Protein AF-A0A970Y7D8-F1 (afdb_monomer_lite)

Secondary structure (DSSP, 8-state):
---PPPS-----S---TT------------SS-----S-SSTT----------------S---EEEEEEETTEEEEEEHHHHHHT--EEEEEEEEETTEEEEEEEEEEEHHHHHHHTT----TTEEEEEEEE-SSSEEEEEEEEPHHHHTT-EEEEEEEETTEEP---SSSEEEE---SSSTTTEEEEEEEEEEEEPP-BTTB-TTTTGGGT--HHHHHTT----TTS---TTS----

Foldseek 3Di:
DWDADDDDDPDDPDDDPPDDDDPDPDDDPDPDDDDDPDDPDPPDDPPPPDDDPPRDTDDDDFPFQEWEDEPPDIDTDGPRRQCVLDWDWDKAWADDVPDIWIKIFTGAQLQSVCVVVVHHQDQQKKKFFWAQPVVGIDTQPDIHHSVWSRVKGWGQWIDTPNHTDDDAPRRTKMATHDHDPSNGIDGRTHYMYIGGHQAAPAADQCNCVVVVDGSNNVCVVPSADPVRHNCPPDDDDD

Structure (mmCIF, N/CA/C/O backbone):
data_AF-A0A970Y7D8-F1
#
_entry.id   AF-A0A970Y7D8-F1
#
loop_
_atom_site.group_PDB
_atom_site.id
_atom_site.type_symbol
_atom_site.label_atom_id
_atom_site.label_alt_id
_atom_site.label_comp_id
_atom_site.label_asym_id
_atom_site.label_entity_id
_atom_site.label_seq_id
_atom_site.pdbx_PDB_ins_code
_atom_site.Cartn_x
_atom_site.Cartn_y
_atom_site.Cartn_z
_atom_site.occupancy
_atom_site.B_iso_or_equiv
_atom_site.auth_seq_id
_atom_site.auth_comp_id
_atom_site.auth_asym_id
_atom_site.auth_atom_id
_atom_site.pdbx_PDB_model_num
ATOM 1 N N . MET A 1 1 ? 25.440 -10.382 8.947 1.00 27.56 1 MET A N 1
ATOM 2 C CA . MET A 1 1 ? 25.253 -11.763 9.441 1.00 27.56 1 MET A CA 1
ATOM 3 C C . MET A 1 1 ? 24.404 -12.499 8.419 1.00 27.56 1 MET A C 1
ATOM 5 O O . MET A 1 1 ? 23.349 -11.984 8.080 1.00 27.56 1 MET A O 1
ATOM 9 N N . LEU A 1 2 ? 24.892 -13.609 7.864 1.00 27.88 2 LEU A N 1
ATOM 10 C CA . LEU A 1 2 ? 24.190 -14.390 6.840 1.00 27.88 2 LEU A CA 1
ATOM 11 C C . LEU A 1 2 ? 23.395 -15.500 7.548 1.00 27.88 2 LEU A C 1
ATOM 13 O O . LEU A 1 2 ? 23.980 -16.231 8.344 1.00 27.88 2 LEU A O 1
ATOM 17 N N . VAL A 1 3 ? 22.087 -15.605 7.309 1.00 28.39 3 VAL A N 1
ATOM 18 C CA . VAL A 1 3 ? 21.228 -16.635 7.923 1.00 28.39 3 VAL A CA 1
ATOM 19 C C . VAL A 1 3 ? 20.433 -17.324 6.819 1.00 28.39 3 VAL A C 1
ATOM 21 O O . VAL A 1 3 ? 19.685 -16.666 6.098 1.00 28.39 3 VAL A O 1
ATOM 24 N N . PHE A 1 4 ? 20.602 -18.640 6.683 1.00 30.30 4 PHE A N 1
ATOM 25 C CA . PHE A 1 4 ? 19.814 -19.479 5.778 1.00 30.30 4 PHE A CA 1
ATOM 26 C C . PHE A 1 4 ? 18.676 -20.138 6.565 1.00 30.30 4 PHE A C 1
ATOM 28 O O . PHE A 1 4 ? 18.924 -20.768 7.592 1.00 30.30 4 PHE A O 1
ATOM 35 N N . TYR A 1 5 ? 17.437 -20.007 6.086 1.00 30.95 5 TYR A N 1
ATOM 36 C CA . TYR A 1 5 ? 16.275 -20.691 6.658 1.00 30.95 5 TYR A CA 1
ATOM 37 C C . TYR A 1 5 ? 15.979 -21.957 5.852 1.00 30.95 5 TYR A C 1
ATOM 39 O O . TYR A 1 5 ? 15.838 -21.902 4.632 1.00 30.95 5 TYR A O 1
ATOM 47 N N . GLY A 1 6 ? 15.908 -23.099 6.535 1.00 31.50 6 GLY A N 1
ATOM 48 C CA . GLY A 1 6 ? 15.584 -24.383 5.926 1.00 31.50 6 GLY A CA 1
ATOM 49 C C . GLY A 1 6 ? 14.083 -24.660 5.918 1.00 31.50 6 GLY A C 1
ATOM 50 O O . GLY A 1 6 ? 13.414 -24.498 6.935 1.00 31.50 6 GLY A O 1
ATOM 51 N N . ALA A 1 7 ? 13.590 -25.166 4.793 1.00 32.78 7 ALA A N 1
ATOM 52 C CA . ALA A 1 7 ? 12.552 -26.186 4.784 1.00 32.78 7 ALA A CA 1
ATOM 53 C C . ALA A 1 7 ? 12.860 -27.143 3.620 1.00 32.78 7 ALA A C 1
ATOM 55 O O . ALA A 1 7 ? 12.870 -26.736 2.464 1.00 32.78 7 ALA A O 1
ATOM 56 N N . ASP A 1 8 ? 13.187 -28.383 3.990 1.00 31.41 8 ASP A N 1
ATOM 57 C CA . ASP A 1 8 ? 13.464 -29.568 3.171 1.00 31.41 8 ASP A CA 1
ATOM 58 C C . ASP A 1 8 ? 14.667 -29.561 2.214 1.00 31.41 8 ASP A C 1
ATOM 60 O O . ASP A 1 8 ? 14.577 -29.365 1.006 1.00 31.41 8 ASP A O 1
ATOM 64 N N . VAL A 1 9 ? 15.810 -29.979 2.765 1.00 34.25 9 VAL A N 1
ATOM 65 C CA . VAL A 1 9 ? 16.858 -30.661 2.001 1.00 34.25 9 VAL A CA 1
ATOM 66 C C . VAL A 1 9 ? 16.591 -32.162 2.099 1.00 34.25 9 VAL A C 1
ATOM 68 O O . VAL A 1 9 ? 16.879 -32.782 3.120 1.00 34.25 9 VAL A O 1
ATOM 71 N N . ARG A 1 10 ? 16.079 -32.781 1.032 1.00 30.70 10 ARG A N 1
ATOM 72 C CA . ARG A 1 10 ? 16.294 -34.220 0.835 1.00 30.70 10 ARG A CA 1
ATOM 73 C C . ARG A 1 10 ? 17.647 -34.395 0.161 1.00 30.70 10 ARG A C 1
ATOM 75 O O . ARG A 1 10 ? 17.742 -34.395 -1.062 1.00 30.70 10 ARG A O 1
ATOM 82 N N . THR A 1 11 ? 18.707 -34.514 0.953 1.00 38.59 11 THR A N 1
ATOM 83 C CA . THR A 1 11 ? 19.954 -35.098 0.455 1.00 38.59 11 THR A CA 1
ATOM 84 C C . THR A 1 11 ? 19.674 -36.563 0.141 1.00 38.59 11 THR A C 1
ATOM 86 O O . THR A 1 11 ? 19.073 -37.279 0.945 1.00 38.59 11 THR A O 1
ATOM 89 N N . SER A 1 12 ? 20.076 -37.027 -1.044 1.00 41.94 12 SER A N 1
ATOM 90 C CA . SER A 1 12 ? 20.193 -38.465 -1.290 1.00 41.94 12 SER A CA 1
ATOM 91 C C . SER A 1 12 ? 21.015 -39.083 -0.158 1.00 41.94 12 SER A C 1
ATOM 93 O O . SER A 1 12 ? 21.978 -38.465 0.294 1.00 41.94 12 SER A O 1
ATOM 95 N N . LEU A 1 13 ? 20.640 -40.283 0.292 1.00 36.53 13 LEU A N 1
ATOM 96 C CA . LEU A 1 13 ? 21.118 -40.919 1.530 1.00 36.53 13 LEU A CA 1
ATOM 97 C C . LEU A 1 13 ? 22.649 -41.063 1.692 1.00 36.53 13 LEU A C 1
ATOM 99 O O . LEU A 1 13 ? 23.083 -41.513 2.749 1.00 36.53 13 LEU A O 1
ATOM 103 N N . HIS A 1 14 ? 23.468 -40.692 0.706 1.00 44.97 14 HIS A N 1
ATOM 104 C CA . HIS A 1 14 ? 24.930 -40.690 0.766 1.00 44.97 14 HIS A CA 1
ATOM 105 C C . HIS A 1 14 ? 25.497 -39.350 0.255 1.00 44.97 14 HIS A C 1
ATOM 107 O O . HIS A 1 14 ? 25.724 -39.217 -0.948 1.00 44.97 14 HIS A O 1
ATOM 113 N N . PRO A 1 15 ? 25.713 -38.335 1.115 1.00 44.44 15 PRO A N 1
ATOM 114 C CA . PRO A 1 15 ? 26.557 -37.202 0.749 1.00 44.44 15 PRO A CA 1
ATOM 115 C C . PRO A 1 15 ? 28.006 -37.684 0.574 1.00 44.44 15 PRO A C 1
ATOM 117 O O . PRO A 1 15 ? 28.530 -38.417 1.412 1.00 44.44 15 PRO A O 1
ATOM 120 N N . ASP A 1 16 ? 28.625 -37.300 -0.541 1.00 45.91 16 ASP A N 1
ATOM 121 C CA . ASP A 1 16 ? 30.016 -37.608 -0.877 1.00 45.91 16 ASP A CA 1
ATOM 122 C C . ASP A 1 16 ? 30.968 -37.118 0.245 1.00 45.91 16 ASP A C 1
ATOM 124 O O . ASP A 1 16 ? 30.798 -35.995 0.733 1.00 45.91 16 ASP A O 1
ATOM 128 N N . PRO A 1 17 ? 31.966 -37.919 0.676 1.00 45.59 17 PRO A N 1
ATOM 129 C CA . PRO A 1 17 ? 32.935 -37.536 1.711 1.00 45.59 17 PRO A CA 1
ATOM 130 C C . PRO A 1 17 ? 33.779 -36.288 1.383 1.00 45.59 17 PRO A C 1
ATOM 132 O O . PRO A 1 17 ? 34.474 -35.780 2.262 1.00 45.59 17 PRO A O 1
ATOM 135 N N . SER A 1 18 ? 33.723 -35.773 0.152 1.00 39.78 18 SER A N 1
ATOM 136 C CA . SER A 1 18 ? 34.363 -34.520 -0.271 1.00 39.78 18 SER A CA 1
ATOM 137 C C . SER A 1 18 ? 33.526 -33.254 -0.028 1.00 39.78 18 SER A C 1
ATOM 139 O O . SER A 1 18 ? 34.020 -32.144 -0.241 1.00 39.78 18 SER A O 1
ATOM 141 N N . VAL A 1 19 ? 32.281 -33.376 0.450 1.00 40.81 19 VAL A N 1
ATOM 142 C CA . VAL A 1 19 ? 31.427 -32.217 0.750 1.00 40.81 19 VAL A CA 1
ATOM 143 C C . VAL A 1 19 ? 31.892 -31.539 2.040 1.00 40.81 19 VAL A C 1
ATOM 145 O O . VAL A 1 19 ? 31.516 -31.918 3.149 1.00 40.81 19 VAL A O 1
ATOM 148 N N . VAL A 1 20 ? 32.696 -30.486 1.897 1.00 45.00 20 VAL A N 1
ATOM 149 C CA . VAL A 1 20 ? 33.056 -29.594 3.004 1.00 45.00 20 VAL A CA 1
ATOM 150 C C . VAL A 1 20 ? 31.932 -28.578 3.202 1.00 45.00 20 VAL A C 1
ATOM 152 O O . VAL A 1 20 ? 31.783 -27.637 2.424 1.00 45.00 20 VAL A O 1
ATOM 155 N N . LEU A 1 21 ? 31.131 -28.757 4.254 1.00 41.66 21 LEU A N 1
ATOM 156 C CA . LEU A 1 21 ? 30.201 -27.728 4.722 1.00 41.66 21 LEU A CA 1
ATOM 157 C C . LEU A 1 21 ? 30.990 -26.675 5.518 1.00 41.66 21 LEU A C 1
ATOM 159 O O . LEU A 1 21 ? 31.643 -27.038 6.500 1.00 41.66 21 LEU A O 1
ATOM 163 N N . PRO A 1 22 ? 30.945 -25.383 5.148 1.00 39.59 22 PRO A N 1
ATOM 164 C CA . PRO A 1 22 ? 31.569 -24.334 5.943 1.00 39.59 22 PRO A CA 1
ATOM 165 C C . PRO A 1 22 ? 30.914 -24.272 7.330 1.00 39.59 22 PRO A C 1
ATOM 167 O O . PRO A 1 22 ? 29.722 -23.999 7.448 1.00 39.59 22 PRO A O 1
ATOM 170 N N . THR A 1 23 ? 31.685 -24.535 8.385 1.00 41.06 23 THR A N 1
ATOM 171 C CA . THR A 1 23 ? 31.219 -24.492 9.784 1.00 41.06 23 THR A CA 1
ATOM 172 C C . THR A 1 23 ? 31.543 -23.170 10.482 1.00 41.06 23 THR A C 1
ATOM 174 O O . THR A 1 23 ? 31.120 -22.946 11.615 1.00 41.06 23 THR A O 1
ATOM 177 N N . THR A 1 24 ? 32.276 -22.271 9.821 1.00 38.84 24 THR A N 1
ATOM 178 C CA . THR A 1 24 ? 32.691 -20.981 10.374 1.00 38.84 24 THR A CA 1
ATOM 179 C C . THR A 1 24 ? 31.782 -19.848 9.902 1.00 38.84 24 THR A C 1
ATOM 181 O O . THR A 1 24 ? 31.724 -19.499 8.726 1.00 38.84 24 THR A O 1
ATOM 184 N N . ILE A 1 25 ? 31.086 -19.232 10.859 1.00 40.12 25 ILE A N 1
ATOM 185 C CA . ILE A 1 25 ? 30.267 -18.032 10.659 1.00 40.12 25 ILE A CA 1
ATOM 186 C C . ILE A 1 25 ? 31.174 -16.806 10.824 1.00 40.12 25 ILE A C 1
ATOM 188 O O . ILE A 1 25 ? 31.092 -16.082 11.813 1.00 40.12 25 ILE A O 1
ATOM 192 N N . SER A 1 26 ? 32.083 -16.582 9.879 1.00 40.56 26 SER A N 1
ATOM 193 C CA . SER A 1 26 ? 32.823 -15.318 9.818 1.00 40.56 26 SER A CA 1
ATOM 194 C C . SER A 1 26 ? 32.091 -14.369 8.875 1.00 40.56 26 SER A C 1
ATOM 196 O O . SER A 1 26 ? 31.714 -14.748 7.767 1.00 40.56 26 SER A O 1
ATOM 198 N N . ALA A 1 27 ? 31.843 -13.137 9.319 1.00 41.19 27 ALA A N 1
ATOM 199 C CA . ALA A 1 27 ? 31.243 -12.115 8.471 1.00 41.19 27 ALA A CA 1
ATOM 200 C C . ALA A 1 27 ? 32.147 -11.854 7.254 1.00 41.19 27 ALA A C 1
ATOM 202 O O . ALA A 1 27 ? 33.320 -11.526 7.414 1.00 41.19 27 ALA A O 1
ATOM 203 N N . VAL A 1 28 ? 31.602 -11.995 6.044 1.00 47.25 28 VAL A N 1
ATOM 204 C CA . VAL A 1 28 ? 32.291 -11.601 4.810 1.00 47.25 28 VAL A CA 1
ATOM 205 C C . VAL A 1 28 ? 32.315 -10.072 4.774 1.00 47.25 28 VAL A C 1
ATOM 207 O O . VAL A 1 28 ? 31.269 -9.442 4.641 1.00 47.25 28 VAL A O 1
ATOM 210 N N . ALA A 1 29 ? 33.496 -9.483 4.964 1.00 43.59 29 ALA A N 1
ATOM 211 C CA . ALA A 1 29 ? 33.719 -8.033 4.979 1.00 43.59 29 ALA A CA 1
ATOM 212 C C . ALA A 1 29 ? 34.202 -7.491 3.618 1.00 43.59 29 ALA A C 1
ATOM 214 O O . ALA A 1 29 ? 34.753 -6.395 3.539 1.00 43.59 29 ALA A O 1
ATOM 215 N N . GLU A 1 30 ? 34.039 -8.268 2.547 1.00 44.88 30 GLU A N 1
ATOM 216 C CA . GLU A 1 30 ? 34.430 -7.855 1.202 1.00 44.88 30 GLU A CA 1
ATOM 217 C C . GLU A 1 30 ? 33.434 -6.845 0.630 1.00 44.88 30 GLU A C 1
ATOM 219 O O . GLU A 1 30 ? 32.221 -7.015 0.732 1.00 44.88 30 GLU A O 1
ATOM 224 N N . GLN A 1 31 ? 33.962 -5.796 -0.004 1.00 35.50 31 GLN A N 1
ATOM 225 C CA . GLN A 1 31 ? 33.170 -4.715 -0.599 1.00 35.50 31 GLN A CA 1
ATOM 226 C C . GLN A 1 31 ? 32.302 -5.198 -1.777 1.00 35.50 31 GLN A C 1
ATOM 228 O O . GLN A 1 31 ? 31.292 -4.572 -2.074 1.00 35.50 31 GLN A O 1
ATOM 233 N N . ASN A 1 32 ? 32.680 -6.319 -2.408 1.00 38.47 32 ASN A N 1
ATOM 234 C CA . ASN A 1 32 ? 31.965 -6.996 -3.492 1.00 38.47 32 ASN A CA 1
ATOM 235 C C . ASN A 1 32 ? 32.124 -8.521 -3.336 1.00 38.47 32 ASN A C 1
ATOM 237 O O . ASN A 1 32 ? 33.005 -9.100 -3.974 1.00 38.47 32 ASN A O 1
ATOM 241 N N . PRO A 1 33 ? 31.333 -9.189 -2.481 1.00 45.38 33 PRO A N 1
ATOM 242 C CA . PRO A 1 33 ? 31.462 -10.629 -2.298 1.00 45.38 33 PRO A CA 1
ATOM 243 C C . PRO A 1 33 ? 31.113 -11.360 -3.601 1.00 45.38 33 PRO A C 1
ATOM 245 O O . PRO A 1 33 ? 30.020 -11.199 -4.150 1.00 45.38 33 PRO A O 1
ATOM 248 N N . LEU A 1 34 ? 32.046 -12.170 -4.103 1.00 38.31 34 LEU A N 1
ATOM 249 C CA . LEU A 1 34 ? 31.836 -12.976 -5.302 1.00 38.31 34 LEU A CA 1
ATOM 250 C C . LEU A 1 34 ? 30.976 -14.202 -4.963 1.00 38.31 34 LEU A C 1
ATOM 252 O O . LEU A 1 34 ? 31.422 -15.130 -4.289 1.00 38.31 34 LEU A O 1
ATOM 256 N N . PHE A 1 35 ? 29.747 -14.228 -5.474 1.00 44.62 35 PHE A N 1
ATOM 257 C CA . PHE A 1 35 ? 28.886 -15.407 -5.416 1.00 44.62 35 PHE A CA 1
ATOM 258 C C . PHE A 1 35 ? 29.169 -16.315 -6.613 1.00 44.62 35 PHE A C 1
ATOM 260 O O . PHE A 1 35 ? 28.645 -16.098 -7.704 1.00 44.62 35 PHE A O 1
ATOM 267 N N . VAL A 1 36 ? 29.985 -17.350 -6.410 1.00 43.88 36 VAL A N 1
ATOM 268 C CA . VAL A 1 36 ? 30.144 -18.432 -7.391 1.00 43.88 36 VAL A CA 1
ATOM 269 C C . VAL A 1 36 ? 29.239 -19.583 -6.980 1.00 43.88 36 VAL A C 1
ATOM 271 O O . VAL A 1 36 ? 29.424 -20.179 -5.920 1.00 43.88 36 VAL A O 1
ATOM 274 N N . TYR A 1 37 ? 28.254 -19.906 -7.814 1.00 46.62 37 TYR A N 1
ATOM 275 C CA . TYR A 1 37 ? 27.472 -21.126 -7.665 1.00 46.62 37 TYR A CA 1
ATOM 276 C C . TYR A 1 37 ? 27.629 -21.981 -8.921 1.00 46.62 37 TYR A C 1
ATOM 278 O O . TYR A 1 37 ? 27.311 -21.534 -10.020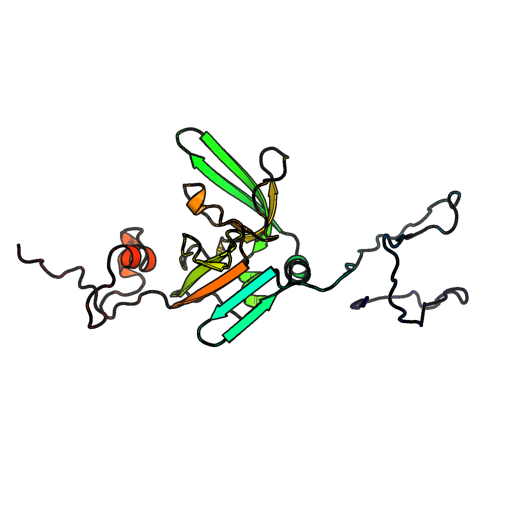 1.00 46.62 37 TYR A O 1
ATOM 286 N N . GLY A 1 38 ? 28.086 -23.221 -8.743 1.00 53.31 38 GLY A N 1
ATOM 287 C CA . GLY A 1 38 ? 27.905 -24.274 -9.740 1.00 53.31 38 GLY A CA 1
ATOM 288 C C . GLY A 1 38 ? 29.058 -24.599 -10.687 1.00 53.31 38 GLY A C 1
ATOM 289 O O . GLY A 1 38 ? 28.811 -25.419 -11.556 1.00 53.31 38 GLY A O 1
ATOM 290 N N . GLN A 1 39 ? 30.271 -24.058 -10.530 1.00 48.25 39 GLN A N 1
ATOM 291 C CA . GLN A 1 39 ? 31.489 -24.587 -11.173 1.00 48.25 39 GLN A CA 1
ATOM 292 C C . GLN A 1 39 ? 32.726 -24.219 -10.353 1.00 48.25 39 GLN A C 1
ATOM 294 O O . GLN A 1 39 ? 32.816 -23.101 -9.843 1.00 48.25 39 GLN A O 1
ATOM 299 N N . THR A 1 40 ? 33.695 -25.129 -10.254 1.00 46.59 40 THR A N 1
ATOM 300 C CA . THR A 1 40 ? 35.032 -24.794 -9.715 1.00 46.59 40 THR A CA 1
ATOM 301 C C . THR A 1 40 ? 36.027 -24.425 -10.815 1.00 46.59 40 THR A C 1
ATOM 303 O O . THR A 1 40 ? 37.005 -23.730 -10.544 1.00 46.59 40 THR A O 1
ATOM 306 N N . GLN A 1 41 ? 35.772 -24.836 -12.064 1.00 46.03 41 GLN A N 1
ATOM 307 C CA . GLN A 1 41 ? 36.598 -24.513 -13.230 1.00 46.03 41 GLN A CA 1
ATOM 308 C C . GLN A 1 41 ? 35.731 -24.158 -14.443 1.00 46.03 41 GLN A C 1
ATOM 310 O O . GLN A 1 41 ? 34.704 -24.780 -14.691 1.00 46.03 41 GLN A O 1
ATOM 315 N N . ALA A 1 42 ? 36.187 -23.195 -15.250 1.00 47.06 42 ALA A N 1
ATOM 316 C CA . ALA A 1 42 ? 35.452 -22.685 -16.415 1.00 47.06 42 ALA A CA 1
ATOM 317 C C . ALA A 1 42 ? 35.199 -23.728 -17.527 1.00 47.06 42 ALA A C 1
ATOM 319 O O . ALA A 1 42 ? 34.401 -23.487 -18.428 1.00 47.06 42 ALA A O 1
ATOM 320 N N . THR A 1 43 ? 35.891 -24.870 -17.493 1.00 52.19 43 THR A N 1
ATOM 321 C CA . THR A 1 43 ? 35.786 -25.945 -18.494 1.00 52.19 43 THR A CA 1
ATOM 322 C C . THR A 1 43 ? 34.865 -27.087 -18.069 1.00 52.19 43 THR A C 1
ATOM 324 O O . THR A 1 43 ? 34.774 -28.091 -18.772 1.00 52.19 43 THR A O 1
ATOM 327 N N . GLU A 1 44 ? 34.215 -26.979 -16.911 1.00 53.91 44 GLU A N 1
ATOM 328 C CA . GLU A 1 44 ? 33.339 -28.024 -16.391 1.00 53.91 44 GLU A CA 1
ATOM 329 C C . GLU A 1 44 ? 32.077 -28.136 -17.269 1.00 53.91 44 GLU A C 1
ATOM 331 O O . GLU A 1 44 ? 31.324 -27.178 -17.448 1.00 53.91 44 GLU A O 1
ATOM 336 N N . ALA A 1 45 ? 31.856 -29.298 -17.892 1.00 51.88 45 ALA A N 1
ATOM 337 C CA . ALA A 1 45 ? 30.666 -29.527 -18.706 1.00 51.88 45 ALA A CA 1
ATOM 338 C C . ALA A 1 45 ? 29.454 -29.674 -17.776 1.00 51.88 45 ALA A C 1
ATOM 340 O O . ALA A 1 45 ? 29.299 -30.694 -17.106 1.00 51.88 45 ALA A O 1
ATOM 341 N N . ASN A 1 46 ? 28.590 -28.658 -17.730 1.00 50.09 46 ASN A N 1
ATOM 342 C CA . ASN A 1 46 ? 27.412 -28.647 -16.863 1.00 50.09 46 ASN A CA 1
ATOM 343 C C . ASN A 1 46 ? 26.355 -29.642 -17.351 1.00 50.09 46 ASN A C 1
ATOM 345 O O . ASN A 1 46 ? 25.362 -29.269 -17.966 1.00 50.09 46 ASN A O 1
ATOM 349 N N . HIS A 1 47 ? 26.522 -30.915 -17.009 1.00 47.62 47 HIS A N 1
ATOM 350 C CA . HIS A 1 47 ? 25.453 -31.913 -17.047 1.00 47.62 47 HIS A CA 1
ATOM 351 C C . HIS A 1 47 ? 24.571 -31.811 -15.784 1.00 47.62 47 HIS A C 1
ATOM 353 O O . HIS A 1 47 ? 24.088 -32.812 -15.257 1.00 47.62 47 HIS A O 1
ATOM 359 N N . CYS A 1 48 ? 24.368 -30.594 -15.269 1.00 45.44 48 CYS A N 1
ATOM 360 C CA . CYS A 1 48 ? 23.586 -30.319 -14.069 1.00 45.44 48 CYS A CA 1
ATOM 361 C C . CYS A 1 48 ? 22.088 -30.432 -14.376 1.00 45.44 48 CYS A C 1
ATOM 363 O O . CYS A 1 48 ? 21.383 -29.439 -14.530 1.00 45.44 48 CYS A O 1
ATOM 365 N N . GLY A 1 49 ? 21.592 -31.666 -14.453 1.00 43.81 49 GLY A N 1
ATOM 366 C CA . GLY A 1 49 ? 20.171 -31.972 -14.358 1.00 43.81 49 GLY A CA 1
ATOM 367 C C . GLY A 1 49 ? 19.684 -31.805 -12.921 1.00 43.81 49 GLY A C 1
ATOM 368 O O . GLY A 1 49 ? 19.393 -32.789 -12.251 1.00 43.81 49 GLY A O 1
ATOM 369 N N . PHE A 1 50 ? 19.619 -30.572 -12.423 1.00 49.16 50 PHE A N 1
ATOM 370 C CA . PHE A 1 50 ? 18.836 -30.260 -11.234 1.00 49.16 50 PHE A CA 1
ATOM 371 C C . PHE A 1 50 ? 18.227 -28.864 -11.363 1.00 49.16 50 PHE A C 1
ATOM 373 O O . PHE A 1 50 ? 18.920 -27.861 -11.508 1.00 49.16 50 PHE A O 1
ATOM 380 N N . VAL A 1 51 ? 16.901 -28.807 -11.286 1.00 42.44 51 VAL A N 1
ATOM 381 C CA . VAL A 1 51 ? 16.183 -27.585 -10.932 1.00 42.44 51 VAL A CA 1
ATOM 382 C C . VAL A 1 51 ? 16.435 -27.391 -9.441 1.00 42.44 51 VAL A C 1
ATOM 384 O O . VAL A 1 51 ? 15.999 -28.206 -8.631 1.00 42.44 51 VAL A O 1
ATOM 387 N N . LYS A 1 52 ? 17.208 -26.371 -9.070 1.00 42.03 52 LYS A N 1
ATOM 388 C CA . LYS A 1 52 ? 17.283 -25.924 -7.679 1.00 42.03 52 LYS A CA 1
ATOM 389 C C . LYS A 1 52 ? 16.471 -24.652 -7.567 1.00 42.03 52 LYS A C 1
ATOM 391 O O . LYS A 1 52 ? 16.904 -23.602 -8.035 1.00 42.03 52 LYS A O 1
ATOM 396 N N . ASP A 1 53 ? 15.323 -24.760 -6.916 1.00 40.19 53 ASP A N 1
ATOM 397 C CA . ASP A 1 53 ? 14.622 -23.601 -6.392 1.00 40.19 53 ASP A CA 1
ATOM 398 C C . ASP A 1 53 ? 15.566 -22.916 -5.400 1.00 40.19 53 ASP A C 1
ATOM 400 O O . ASP A 1 53 ? 15.874 -23.435 -4.326 1.00 40.19 53 ASP A O 1
ATOM 404 N N . THR A 1 54 ? 16.128 -21.773 -5.787 1.00 42.38 54 THR A N 1
ATOM 405 C CA . THR A 1 54 ? 16.902 -20.942 -4.869 1.00 42.38 54 THR A CA 1
ATOM 406 C C . THR A 1 54 ? 15.984 -20.482 -3.745 1.00 42.38 54 THR A C 1
ATOM 408 O O . THR A 1 54 ? 15.190 -19.556 -3.914 1.00 42.38 54 THR A O 1
ATOM 411 N N . CYS A 1 55 ? 16.123 -21.089 -2.569 1.00 46.81 55 CYS A N 1
ATOM 412 C CA . CYS A 1 55 ? 15.509 -20.624 -1.329 1.00 46.81 55 CYS A CA 1
ATOM 413 C C . CYS A 1 55 ? 16.257 -19.374 -0.825 1.00 46.81 55 CYS A C 1
ATOM 415 O O . CYS A 1 55 ? 16.997 -19.436 0.147 1.00 46.81 55 CYS A O 1
ATOM 417 N N . LYS A 1 56 ? 16.112 -18.271 -1.570 1.00 49.47 56 LYS A N 1
ATOM 418 C CA . LYS A 1 56 ? 16.297 -16.851 -1.211 1.00 49.47 56 LYS A CA 1
ATOM 419 C C . LYS A 1 56 ? 17.483 -16.503 -0.283 1.00 49.47 56 LYS A C 1
ATOM 421 O O . LYS A 1 56 ? 17.472 -16.764 0.915 1.00 49.47 56 LYS A O 1
ATOM 426 N N . ILE A 1 57 ? 18.467 -15.785 -0.827 1.00 47.56 57 ILE A N 1
ATOM 427 C CA . ILE A 1 57 ? 19.631 -15.259 -0.094 1.00 47.56 57 ILE A CA 1
ATOM 428 C C . ILE A 1 57 ? 19.286 -13.874 0.482 1.00 47.56 57 ILE A C 1
ATOM 430 O O . ILE A 1 57 ? 18.871 -12.991 -0.264 1.00 47.56 57 ILE A O 1
ATOM 434 N N . ARG A 1 58 ? 19.473 -13.664 1.795 1.00 49.75 58 ARG A N 1
ATOM 435 C CA . ARG A 1 58 ? 19.325 -12.352 2.461 1.00 49.75 58 ARG A CA 1
ATOM 436 C C . ARG A 1 58 ? 20.707 -11.793 2.815 1.00 49.75 58 ARG A C 1
ATOM 438 O O . ARG A 1 58 ? 21.456 -12.440 3.545 1.00 49.75 58 ARG A O 1
ATOM 445 N N . VAL A 1 59 ? 21.039 -10.596 2.327 1.00 42.28 59 VAL A N 1
ATOM 446 C CA . VAL A 1 59 ? 22.307 -9.897 2.613 1.00 42.28 59 VAL A CA 1
ATOM 447 C C . VAL A 1 59 ? 21.997 -8.513 3.192 1.00 42.28 59 VAL A C 1
ATOM 449 O O . VAL A 1 59 ? 21.326 -7.725 2.539 1.00 42.28 59 VAL A O 1
ATOM 452 N N . GLY A 1 60 ? 22.502 -8.203 4.392 1.00 50.06 60 GLY A N 1
ATOM 453 C CA . GLY A 1 60 ? 22.474 -6.845 4.962 1.00 50.06 60 GLY A CA 1
ATOM 454 C C . GLY A 1 60 ? 21.590 -6.641 6.201 1.00 50.06 60 GLY A C 1
ATOM 455 O O . GLY A 1 60 ? 20.963 -7.571 6.705 1.00 50.06 60 GLY A O 1
ATOM 456 N N . SER A 1 61 ? 21.609 -5.404 6.716 1.00 52.12 61 SER A N 1
ATOM 457 C CA . SER A 1 61 ? 20.698 -4.910 7.756 1.00 52.12 61 SER A CA 1
ATOM 458 C C . SER A 1 61 ? 19.346 -4.623 7.115 1.00 52.12 61 SER A C 1
ATOM 460 O O . SER A 1 61 ? 19.257 -3.797 6.210 1.00 52.12 61 SER A O 1
ATOM 462 N N . ASP A 1 62 ? 18.309 -5.316 7.566 1.00 67.62 62 ASP A N 1
ATOM 463 C CA . ASP A 1 62 ? 16.976 -5.245 6.978 1.00 67.62 62 ASP A CA 1
ATOM 464 C C . ASP A 1 62 ? 16.254 -4.005 7.520 1.00 67.62 62 ASP A C 1
ATOM 466 O O . ASP A 1 62 ? 15.599 -4.045 8.563 1.00 67.62 62 ASP A O 1
ATOM 470 N N . VAL A 1 63 ? 16.472 -2.862 6.866 1.00 77.94 63 VAL A N 1
ATOM 471 C CA . VAL A 1 63 ? 15.827 -1.601 7.247 1.00 77.94 63 VAL A CA 1
ATOM 472 C C . VAL A 1 63 ? 14.308 -1.779 7.124 1.00 77.94 63 VAL A C 1
ATOM 474 O O . VAL A 1 63 ? 13.843 -2.302 6.103 1.00 77.94 63 VAL A O 1
ATOM 477 N N . PRO A 1 64 ? 13.521 -1.374 8.140 1.00 87.00 64 PRO A N 1
ATOM 478 C CA . PRO A 1 64 ? 12.070 -1.352 8.036 1.00 87.00 64 PRO A CA 1
ATOM 479 C C . PRO A 1 64 ? 11.632 -0.603 6.778 1.00 87.00 64 PRO A C 1
ATOM 481 O O . PRO A 1 64 ? 11.996 0.554 6.589 1.00 87.00 64 PRO A O 1
ATOM 484 N N . ALA A 1 65 ? 10.863 -1.270 5.921 1.00 89.44 65 ALA A N 1
ATOM 485 C CA . ALA A 1 65 ? 10.318 -0.667 4.707 1.00 89.44 65 ALA A CA 1
ATOM 486 C C . ALA A 1 65 ? 8.890 -0.159 4.929 1.00 89.44 65 ALA A C 1
ATOM 488 O O . ALA A 1 65 ? 8.457 0.767 4.253 1.00 89.44 65 ALA A O 1
ATOM 489 N N . LEU A 1 66 ? 8.162 -0.765 5.872 1.00 93.50 66 LEU A N 1
ATOM 490 C CA . LEU A 1 66 ? 6.796 -0.389 6.204 1.00 93.50 66 LEU A CA 1
ATOM 491 C C . LEU A 1 66 ? 6.537 -0.531 7.704 1.00 93.50 66 LEU A C 1
ATOM 493 O O . LEU A 1 66 ? 6.845 -1.563 8.306 1.00 93.50 66 LEU A O 1
ATOM 497 N N . THR A 1 67 ? 5.907 0.484 8.287 1.00 94.69 67 THR A N 1
ATOM 498 C CA . THR A 1 67 ? 5.381 0.460 9.659 1.00 94.69 67 THR A CA 1
ATOM 499 C C . THR A 1 67 ? 3.858 0.460 9.634 1.00 94.69 67 THR A C 1
ATOM 501 O O . THR A 1 67 ? 3.259 1.342 9.034 1.00 94.69 67 THR A O 1
ATOM 504 N N . VAL A 1 68 ? 3.212 -0.494 10.299 1.00 94.12 68 VAL A N 1
ATOM 505 C CA . VAL A 1 68 ? 1.751 -0.530 10.440 1.00 94.12 68 VAL A CA 1
ATOM 506 C C . VAL A 1 68 ? 1.380 -0.251 11.889 1.00 94.12 68 VAL A C 1
ATOM 508 O O . VAL A 1 68 ? 1.892 -0.910 12.795 1.00 94.12 68 VAL A O 1
ATOM 511 N N . THR A 1 69 ? 0.475 0.703 12.093 1.00 91.81 69 THR A N 1
ATOM 512 C CA . THR A 1 69 ? -0.001 1.122 13.413 1.00 91.81 69 THR A CA 1
ATOM 513 C C . THR A 1 69 ? -1.523 1.032 13.498 1.00 91.81 69 THR A C 1
ATOM 515 O O . THR A 1 69 ? -2.236 1.495 12.610 1.00 91.81 69 THR A O 1
ATOM 518 N N . GLU A 1 70 ? -2.017 0.467 14.595 1.00 89.25 70 GLU A N 1
ATOM 519 C CA . GLU A 1 70 ? -3.431 0.353 14.948 1.00 89.25 70 GLU A CA 1
ATOM 520 C C . GLU A 1 70 ? -3.581 0.655 16.446 1.00 89.25 70 GLU A C 1
ATOM 522 O O . GLU A 1 70 ? -3.142 -0.118 17.305 1.00 89.25 70 GLU A O 1
ATOM 527 N N . GLY A 1 71 ? -4.146 1.819 16.776 1.00 83.06 71 GLY A N 1
ATOM 528 C CA . GLY A 1 71 ? -4.186 2.307 18.156 1.00 83.06 71 GLY A CA 1
ATOM 529 C C . GLY A 1 71 ? -2.780 2.408 18.761 1.00 83.06 71 GLY A C 1
ATOM 530 O O . GLY A 1 71 ? -1.936 3.148 18.264 1.00 83.06 71 GLY A O 1
ATOM 531 N N . SER A 1 72 ? -2.521 1.651 19.830 1.00 83.88 72 SER A N 1
ATOM 532 C CA . SER A 1 72 ? -1.209 1.566 20.491 1.00 83.88 72 SER A CA 1
ATOM 533 C C . SER A 1 72 ? -0.298 0.463 19.941 1.00 83.88 72 SER A C 1
ATOM 535 O O . SER A 1 72 ? 0.869 0.383 20.329 1.00 83.88 72 SER A O 1
ATOM 537 N N . THR A 1 73 ? -0.804 -0.400 19.056 1.00 90.19 73 THR A N 1
ATOM 538 C CA . THR A 1 73 ? -0.021 -1.496 18.480 1.00 90.19 73 THR A CA 1
ATOM 539 C C . THR A 1 73 ? 0.683 -1.006 17.227 1.00 90.19 73 THR A C 1
ATOM 541 O O . THR A 1 73 ? 0.032 -0.578 16.280 1.00 90.19 73 THR A O 1
ATOM 544 N N . SER A 1 74 ? 2.010 -1.115 17.192 1.00 93.62 74 SER A N 1
ATOM 545 C CA . SER A 1 74 ? 2.808 -0.820 16.003 1.00 93.62 74 SER A CA 1
ATOM 546 C C . SER A 1 74 ? 3.732 -1.987 15.685 1.00 93.62 74 SER A C 1
ATOM 548 O O . SER A 1 74 ? 4.325 -2.585 16.586 1.00 93.62 74 SER A O 1
ATOM 550 N N . ARG A 1 75 ? 3.826 -2.351 14.406 1.00 94.56 75 ARG A N 1
ATOM 551 C CA . ARG A 1 75 ? 4.718 -3.407 13.915 1.00 94.56 75 ARG A CA 1
ATOM 552 C C . ARG A 1 75 ? 5.395 -2.943 12.639 1.00 94.56 75 ARG A C 1
ATOM 554 O O . ARG A 1 75 ? 4.811 -2.206 11.851 1.00 94.56 75 ARG A O 1
ATOM 561 N N . THR A 1 76 ? 6.609 -3.416 12.417 1.00 94.88 76 THR A N 1
ATOM 562 C CA . THR A 1 76 ? 7.400 -3.094 11.231 1.00 94.88 76 THR A CA 1
ATOM 563 C C . THR A 1 76 ? 7.669 -4.344 10.408 1.00 94.88 76 THR A C 1
ATOM 565 O O . THR A 1 76 ? 7.733 -5.454 10.938 1.00 94.88 76 THR A O 1
ATOM 568 N N . ILE A 1 77 ? 7.803 -4.166 9.097 1.00 90.31 77 ILE A N 1
ATOM 569 C CA . ILE A 1 77 ? 8.218 -5.210 8.164 1.00 90.31 77 ILE A CA 1
ATOM 570 C C . ILE A 1 77 ? 9.258 -4.635 7.205 1.00 90.31 77 ILE A C 1
ATOM 572 O O . ILE A 1 77 ? 9.193 -3.472 6.798 1.00 90.31 77 ILE A O 1
ATOM 576 N N . SER A 1 78 ? 10.255 -5.441 6.872 1.00 90.06 78 SER A N 1
ATOM 577 C CA . SER A 1 78 ? 11.295 -5.063 5.928 1.00 90.06 78 SER A CA 1
ATOM 578 C C . SER A 1 78 ? 10.893 -5.353 4.483 1.00 90.06 78 SER A C 1
ATOM 580 O O . SER A 1 78 ? 9.978 -6.136 4.219 1.00 90.06 78 SER A O 1
ATOM 582 N N . LEU A 1 79 ? 11.620 -4.773 3.525 1.00 84.44 79 LEU A N 1
ATOM 583 C CA . LEU A 1 79 ? 11.398 -5.058 2.104 1.00 84.44 79 LEU A CA 1
ATOM 584 C C . LEU A 1 79 ? 11.603 -6.547 1.794 1.00 84.44 79 LEU A C 1
ATOM 586 O O . LEU A 1 79 ? 10.829 -7.139 1.040 1.00 84.44 79 LEU A O 1
ATOM 590 N N . SER A 1 80 ? 12.621 -7.156 2.408 1.00 80.00 80 SER A N 1
ATOM 591 C CA . SER A 1 80 ? 12.923 -8.577 2.246 1.00 80.00 80 SER A CA 1
ATOM 592 C C . SER A 1 80 ? 11.747 -9.437 2.697 1.00 80.00 80 SER A C 1
ATOM 594 O O . SER A 1 80 ? 11.323 -10.326 1.964 1.00 80.00 80 SER A O 1
ATOM 596 N N . ASP A 1 81 ? 11.192 -9.156 3.880 1.00 85.69 81 ASP A N 1
ATOM 597 C CA . ASP A 1 81 ? 10.056 -9.899 4.427 1.00 85.69 81 ASP A CA 1
ATOM 598 C C . ASP A 1 81 ? 8.777 -9.693 3.612 1.00 85.69 81 ASP A C 1
ATOM 600 O O . ASP A 1 81 ? 8.034 -10.655 3.424 1.00 85.69 81 ASP A O 1
ATOM 604 N N . VAL A 1 82 ? 8.546 -8.496 3.061 1.00 85.62 82 VAL A N 1
ATOM 605 C CA . VAL A 1 82 ? 7.450 -8.269 2.104 1.00 85.62 82 VAL A CA 1
ATOM 606 C C . VAL A 1 82 ? 7.640 -9.156 0.871 1.00 85.62 82 VAL A C 1
ATOM 608 O O . VAL A 1 82 ? 6.748 -9.930 0.539 1.00 85.62 82 VAL A O 1
ATOM 611 N N . ALA A 1 83 ? 8.815 -9.147 0.236 1.00 80.88 83 ALA A N 1
ATOM 612 C CA . ALA A 1 83 ? 9.099 -10.000 -0.925 1.00 80.88 83 ALA A CA 1
ATOM 613 C C . ALA A 1 83 ? 9.069 -11.512 -0.600 1.00 80.88 83 ALA A C 1
ATOM 615 O O . ALA A 1 83 ? 8.875 -12.360 -1.482 1.00 80.88 83 ALA A O 1
ATOM 616 N N . LEU A 1 84 ? 9.242 -11.895 0.672 1.00 81.25 84 LEU A N 1
ATOM 617 C CA . LEU A 1 84 ? 9.079 -13.281 1.109 1.00 81.25 84 LEU A CA 1
ATOM 618 C C . LEU A 1 84 ? 7.630 -13.770 1.038 1.00 81.25 84 LEU A C 1
ATOM 620 O O . LEU A 1 84 ? 7.443 -14.970 0.837 1.00 81.25 84 LEU A O 1
ATOM 624 N N . LEU A 1 85 ? 6.641 -12.877 1.128 1.00 78.44 85 LEU A N 1
ATOM 625 C CA . LEU A 1 85 ? 5.214 -13.216 1.029 1.00 78.44 85 LEU A CA 1
ATOM 626 C C . LEU A 1 85 ? 4.786 -13.642 -0.380 1.00 78.44 85 LEU A C 1
ATOM 628 O O . LEU A 1 85 ? 3.721 -14.237 -0.546 1.00 78.44 85 LEU A O 1
ATOM 632 N N . GLY A 1 86 ? 5.619 -13.364 -1.383 1.00 73.00 86 GLY A N 1
ATOM 633 C CA . GLY A 1 86 ? 5.421 -13.771 -2.768 1.00 73.00 86 GLY A CA 1
ATOM 634 C C . GLY A 1 86 ? 5.719 -12.645 -3.751 1.00 73.00 86 GLY A C 1
ATOM 635 O O . GLY A 1 86 ? 5.915 -11.492 -3.374 1.00 73.00 86 GLY A O 1
ATOM 636 N N . ILE A 1 87 ? 5.759 -13.007 -5.030 1.00 79.12 87 ILE A N 1
ATOM 637 C CA . ILE A 1 87 ? 5.845 -12.066 -6.145 1.00 79.12 87 ILE A CA 1
ATOM 638 C C . ILE A 1 87 ? 4.553 -12.222 -6.929 1.00 79.12 87 ILE A C 1
ATOM 640 O O . ILE A 1 87 ? 4.338 -13.238 -7.587 1.00 79.12 87 ILE A O 1
ATOM 644 N N . TYR A 1 88 ? 3.678 -11.236 -6.802 1.00 83.00 88 TYR A N 1
ATOM 645 C CA . TYR A 1 88 ? 2.400 -11.193 -7.491 1.00 83.00 88 TYR A CA 1
ATOM 646 C C . TYR A 1 88 ? 2.445 -10.085 -8.532 1.00 83.00 88 TYR A C 1
ATOM 648 O O . TYR A 1 88 ? 2.997 -9.012 -8.281 1.00 83.00 88 TYR A O 1
ATOM 656 N N . HIS A 1 89 ? 1.832 -10.346 -9.682 1.00 84.12 89 HIS A N 1
ATOM 657 C CA . HIS A 1 89 ? 1.706 -9.380 -10.761 1.00 84.12 89 HIS A CA 1
ATOM 658 C C . HIS A 1 89 ? 0.250 -8.961 -10.920 1.00 84.12 89 HIS A C 1
ATOM 660 O O . HIS A 1 89 ? -0.651 -9.799 -10.896 1.00 84.12 89 HIS A O 1
ATOM 666 N N . THR A 1 90 ? 0.025 -7.664 -11.085 1.00 89.06 90 THR A N 1
ATOM 667 C CA . THR A 1 90 ? -1.290 -7.088 -11.378 1.00 89.06 90 THR A CA 1
ATOM 668 C C . THR A 1 90 ? -1.116 -5.828 -12.220 1.00 89.06 90 THR A C 1
ATOM 670 O O . THR A 1 90 ? 0.007 -5.363 -12.423 1.00 89.06 90 THR A O 1
ATOM 673 N N . SER A 1 91 ? -2.210 -5.262 -12.713 1.00 90.38 91 SER A N 1
ATOM 674 C CA . SER A 1 91 ? -2.186 -4.021 -13.478 1.00 90.38 91 SER A CA 1
ATOM 675 C C . SER A 1 91 ? -3.218 -3.045 -12.937 1.00 90.38 91 SER A C 1
ATOM 677 O O . SER A 1 91 ? -4.344 -3.432 -12.628 1.00 90.38 91 SER A O 1
ATOM 679 N N . TYR A 1 92 ? -2.832 -1.776 -12.863 1.00 93.50 92 TYR A N 1
ATOM 680 C CA . TYR A 1 92 ? -3.728 -0.673 -12.539 1.00 93.50 92 TYR A CA 1
ATOM 681 C C . TYR A 1 92 ? -3.716 0.336 -13.677 1.00 93.50 92 TYR A C 1
ATOM 683 O O . TYR A 1 92 ? -2.686 0.546 -14.318 1.00 93.50 92 TYR A O 1
ATOM 691 N N . PHE A 1 93 ? -4.861 0.960 -13.912 1.00 92.88 93 PHE A N 1
ATOM 692 C CA . PHE A 1 93 ? -5.036 1.966 -14.946 1.00 92.88 93 PHE A CA 1
ATOM 693 C C . PHE A 1 93 ? -5.766 3.175 -14.376 1.00 92.88 93 PHE A C 1
ATOM 695 O O . PHE A 1 93 ? -6.568 3.045 -13.452 1.00 92.88 93 PHE A O 1
ATOM 702 N N . TRP A 1 94 ? -5.482 4.342 -14.934 1.00 93.06 94 TRP A N 1
ATOM 703 C CA . TRP A 1 94 ? -6.191 5.586 -14.652 1.00 93.06 94 TRP A CA 1
ATOM 704 C C . TRP A 1 94 ? -6.181 6.457 -15.903 1.00 93.06 94 TRP A C 1
ATOM 706 O O . TRP A 1 94 ? -5.539 6.116 -16.902 1.00 93.06 94 TRP A O 1
ATOM 716 N N . SER A 1 95 ? -6.910 7.569 -15.859 1.00 90.12 95 SER A N 1
ATOM 717 C CA . SER A 1 95 ? -6.959 8.514 -16.976 1.00 90.12 95 SER A CA 1
ATOM 718 C C . SER A 1 95 ? -6.642 9.930 -16.512 1.00 90.12 95 SER A C 1
ATOM 720 O O . SER A 1 95 ? -7.047 10.339 -15.424 1.00 90.12 95 SER A O 1
ATOM 722 N N . GLU A 1 96 ? -5.939 10.688 -17.349 1.00 90.25 96 GLU A N 1
ATOM 723 C CA . GLU A 1 96 ? -5.794 12.139 -17.212 1.00 90.25 96 GLU A CA 1
ATOM 724 C C . GLU A 1 96 ? -6.239 12.785 -18.528 1.00 90.25 96 GLU A C 1
ATOM 726 O O . GLU A 1 96 ? -5.588 12.644 -19.567 1.00 90.25 96 GLU A O 1
ATOM 731 N N . GLY A 1 97 ? -7.400 13.446 -18.503 1.00 88.56 97 GLY A N 1
ATOM 732 C CA . GLY A 1 97 ? -8.079 13.867 -19.730 1.00 88.56 97 GLY A CA 1
ATOM 733 C C . GLY A 1 97 ? -8.410 12.661 -20.617 1.00 88.56 97 GLY A C 1
ATOM 734 O O . GLY A 1 97 ? -8.946 11.668 -20.131 1.00 88.56 97 GLY A O 1
ATOM 735 N N . ASP A 1 98 ? -8.040 12.736 -21.897 1.00 89.19 98 ASP A N 1
ATOM 736 C CA . ASP A 1 98 ? -8.233 11.655 -22.878 1.00 89.19 98 ASP A CA 1
ATOM 737 C C . ASP A 1 98 ? -7.077 10.635 -22.906 1.00 89.19 98 ASP A C 1
ATOM 739 O O . ASP A 1 98 ? -7.069 9.715 -23.724 1.00 89.19 98 ASP A O 1
ATOM 743 N N . THR A 1 99 ? -6.066 10.797 -22.043 1.00 91.38 99 THR A N 1
ATOM 744 C CA . THR A 1 99 ? -4.913 9.889 -22.000 1.00 91.38 99 THR A CA 1
ATOM 745 C C . THR A 1 99 ? -5.127 8.816 -20.943 1.00 91.38 99 THR A C 1
ATOM 747 O O . THR A 1 99 ? -5.387 9.124 -19.780 1.00 91.38 99 THR A O 1
ATOM 750 N N . HIS A 1 100 ? -4.974 7.553 -21.340 1.00 90.75 100 HIS A N 1
ATOM 751 C CA . HIS A 1 100 ? -5.028 6.404 -20.443 1.00 90.75 100 HIS A CA 1
ATOM 752 C C . HIS A 1 100 ? -3.619 5.931 -20.092 1.00 90.75 100 HIS A C 1
ATOM 754 O O . HIS A 1 100 ? -2.784 5.727 -20.975 1.00 90.75 100 HIS A O 1
ATOM 760 N N . PHE A 1 101 ? -3.383 5.701 -18.806 1.00 92.19 101 PHE A N 1
ATOM 761 C CA . PHE A 1 101 ? -2.126 5.187 -18.277 1.00 92.19 101 PHE A CA 1
ATOM 762 C C . PHE A 1 101 ? -2.341 3.781 -17.731 1.00 92.19 101 PHE A C 1
ATOM 764 O O . PHE A 1 101 ? -3.426 3.439 -17.257 1.00 92.19 101 PHE A O 1
ATOM 771 N N . THR A 1 102 ? -1.322 2.930 -17.816 1.00 93.00 102 THR A N 1
ATOM 772 C CA . THR A 1 102 ? -1.383 1.568 -17.277 1.00 93.00 102 THR A CA 1
ATOM 773 C C . THR A 1 102 ? -0.043 1.195 -16.675 1.00 93.00 102 THR A C 1
ATOM 775 O O . THR A 1 102 ? 0.971 1.119 -17.368 1.00 93.00 102 THR A O 1
ATOM 778 N N . HIS A 1 103 ? -0.061 0.900 -15.380 1.00 92.94 103 HIS A N 1
ATOM 779 C CA . HIS A 1 103 ? 1.087 0.392 -14.651 1.00 92.94 103 HIS A CA 1
ATOM 780 C C . HIS A 1 103 ? 0.938 -1.109 -14.424 1.00 92.94 103 HIS A C 1
ATOM 782 O O . HIS A 1 103 ? -0.027 -1.570 -13.814 1.00 92.94 103 HIS A O 1
ATOM 788 N N . SER A 1 104 ? 1.923 -1.874 -14.889 1.00 85.88 104 SER A N 1
ATOM 789 C CA . SER A 1 104 ? 2.116 -3.278 -14.529 1.00 85.88 104 SER A CA 1
ATOM 790 C C . SER A 1 104 ? 2.940 -3.350 -13.253 1.00 85.88 104 SER A C 1
ATOM 792 O O . SER A 1 104 ? 4.071 -2.878 -13.209 1.00 85.88 104 SER A O 1
ATOM 794 N N . VAL A 1 105 ? 2.369 -3.920 -12.204 1.00 88.06 105 VAL A N 1
ATOM 795 C CA . VAL A 1 105 ? 2.877 -3.847 -10.837 1.00 88.06 105 VAL A CA 1
ATOM 796 C C . VAL A 1 105 ? 3.369 -5.215 -10.385 1.00 88.06 105 VAL A C 1
ATOM 798 O O . VAL A 1 105 ? 2.683 -6.215 -10.591 1.00 88.06 105 VAL A O 1
ATOM 801 N N . ALA A 1 106 ? 4.539 -5.247 -9.744 1.00 83.38 106 ALA A N 1
ATOM 802 C CA . ALA A 1 106 ? 5.056 -6.404 -9.022 1.00 83.38 106 ALA A CA 1
ATOM 803 C C . ALA A 1 106 ? 5.082 -6.100 -7.518 1.00 83.38 106 ALA A C 1
ATOM 805 O O . ALA A 1 106 ? 5.658 -5.107 -7.059 1.00 83.38 106 ALA A O 1
ATOM 806 N N . GLY A 1 107 ? 4.420 -6.947 -6.738 1.00 86.81 107 GLY A N 1
ATOM 807 C CA . GLY A 1 107 ? 4.185 -6.670 -5.331 1.00 86.81 107 GLY A CA 1
ATOM 808 C C . GLY A 1 107 ? 3.509 -7.809 -4.594 1.00 86.81 107 GLY A C 1
ATOM 809 O O . GLY A 1 107 ? 3.581 -8.970 -4.996 1.00 86.81 107 GLY A O 1
ATOM 810 N N . VAL A 1 108 ? 2.848 -7.449 -3.501 1.00 88.88 108 VAL A N 1
ATOM 811 C CA . VAL A 1 108 ? 2.081 -8.347 -2.639 1.00 88.88 108 VAL A CA 1
ATOM 812 C C . VAL A 1 108 ? 0.722 -7.707 -2.346 1.00 88.88 108 VAL A C 1
ATOM 814 O O . VAL A 1 108 ? 0.670 -6.496 -2.113 1.00 88.88 108 VAL A O 1
ATOM 817 N N . PRO A 1 109 ? -0.380 -8.480 -2.315 1.00 93.44 109 PRO A N 1
ATOM 818 C CA . PRO A 1 109 ? -1.670 -7.970 -1.860 1.00 93.44 109 PRO A CA 1
ATOM 819 C C . PRO A 1 109 ? -1.564 -7.317 -0.477 1.00 93.44 109 PRO A C 1
ATOM 821 O O . PRO A 1 109 ? -0.955 -7.886 0.435 1.00 93.44 109 PRO A O 1
ATOM 824 N N . LEU A 1 110 ? -2.193 -6.154 -0.291 1.00 93.12 110 LEU A N 1
ATOM 825 C CA . LEU A 1 110 ? -2.154 -5.436 0.987 1.00 93.12 110 LEU A CA 1
ATOM 826 C C . LEU A 1 110 ? -2.688 -6.300 2.143 1.00 93.12 110 LEU A C 1
ATOM 828 O O . LEU A 1 110 ? -2.105 -6.307 3.226 1.00 93.12 110 LEU A O 1
ATOM 832 N N . SER A 1 111 ? -3.726 -7.104 1.888 1.00 89.88 111 SER A N 1
ATOM 833 C CA . SER A 1 111 ? -4.258 -8.097 2.835 1.00 89.88 111 SER A CA 1
ATOM 834 C C . SER A 1 111 ? -3.189 -9.047 3.368 1.00 89.88 111 SER A C 1
ATOM 836 O O . SER A 1 111 ? -3.147 -9.314 4.566 1.00 89.88 111 SER A O 1
ATOM 838 N N . ALA A 1 112 ? -2.327 -9.566 2.493 1.00 89.56 112 ALA A N 1
ATOM 839 C CA . ALA A 1 112 ? -1.303 -10.534 2.864 1.00 89.56 112 ALA A CA 1
ATOM 840 C C . ALA A 1 112 ? -0.203 -9.887 3.715 1.00 89.56 112 ALA A C 1
ATOM 842 O O . ALA A 1 112 ? 0.254 -10.494 4.685 1.00 89.56 112 ALA A O 1
ATOM 843 N N . VAL A 1 113 ? 0.174 -8.641 3.403 1.00 93.44 113 VAL A N 1
ATOM 844 C CA . VAL A 1 113 ? 1.127 -7.867 4.215 1.00 93.44 113 VAL A CA 1
ATOM 845 C C . VAL A 1 113 ? 0.554 -7.603 5.607 1.00 93.44 113 VAL A C 1
ATOM 847 O O . VAL A 1 113 ? 1.203 -7.918 6.604 1.00 93.44 113 VAL A O 1
ATOM 850 N N . LEU A 1 114 ? -0.682 -7.103 5.698 1.00 92.25 114 LEU A N 1
ATOM 851 C CA . LEU A 1 114 ? -1.326 -6.841 6.987 1.00 92.25 114 LEU A CA 1
ATOM 852 C C . LEU A 1 114 ? -1.511 -8.120 7.805 1.00 92.25 114 LEU A C 1
ATOM 854 O O . LEU A 1 114 ? -1.143 -8.147 8.977 1.00 92.25 114 LEU A O 1
ATOM 858 N N . SER A 1 115 ? -1.987 -9.198 7.177 1.00 90.50 115 SER A N 1
ATOM 859 C CA . SER A 1 115 ? -2.178 -10.493 7.834 1.00 90.50 115 SER A CA 1
ATOM 860 C C . SER A 1 115 ? -0.863 -11.055 8.377 1.00 90.50 115 SER A C 1
ATOM 862 O O . SER A 1 115 ? -0.815 -11.490 9.529 1.00 90.50 115 SER A O 1
ATOM 864 N N . LYS A 1 116 ? 0.236 -10.962 7.611 1.00 90.06 116 LYS A N 1
ATOM 865 C CA . LYS A 1 116 ? 1.582 -11.325 8.087 1.00 90.06 116 LYS A CA 1
ATOM 866 C C . LYS A 1 116 ? 1.978 -10.526 9.325 1.00 90.06 116 LYS A C 1
ATOM 868 O O . LYS A 1 116 ? 2.591 -11.070 10.243 1.00 90.06 116 LYS A O 1
ATOM 873 N N . MET A 1 117 ? 1.632 -9.245 9.340 1.00 92.06 117 MET A N 1
ATOM 874 C CA . MET A 1 117 ? 1.877 -8.348 10.460 1.00 92.06 117 MET A CA 1
ATOM 875 C C . MET A 1 117 ? 0.834 -8.503 11.572 1.00 92.06 117 MET A C 1
ATOM 877 O O . MET A 1 117 ? 0.945 -7.822 12.578 1.00 92.06 117 MET A O 1
ATOM 881 N N . GLY A 1 118 ? -0.126 -9.425 11.467 1.00 89.50 118 GLY A N 1
ATOM 882 C CA . GLY A 1 118 ? -1.158 -9.686 12.474 1.00 89.50 118 GLY A CA 1
ATOM 883 C C . GLY A 1 118 ? -2.235 -8.609 12.576 1.00 89.50 118 GLY A C 1
ATOM 884 O O . GLY A 1 118 ? -2.890 -8.521 13.610 1.00 89.50 118 GLY A O 1
ATOM 885 N N . PHE A 1 119 ? -2.410 -7.813 11.524 1.00 89.31 119 PHE A N 1
ATOM 886 C CA . PHE A 1 119 ? -3.536 -6.904 11.355 1.00 89.31 119 PHE A CA 1
ATOM 887 C C . PHE A 1 119 ? -4.536 -7.490 10.357 1.00 89.31 119 PHE A C 1
ATOM 889 O O . PHE A 1 119 ? -4.180 -8.271 9.473 1.00 89.31 119 PHE A O 1
ATOM 896 N N . GLY A 1 120 ? -5.799 -7.100 10.488 1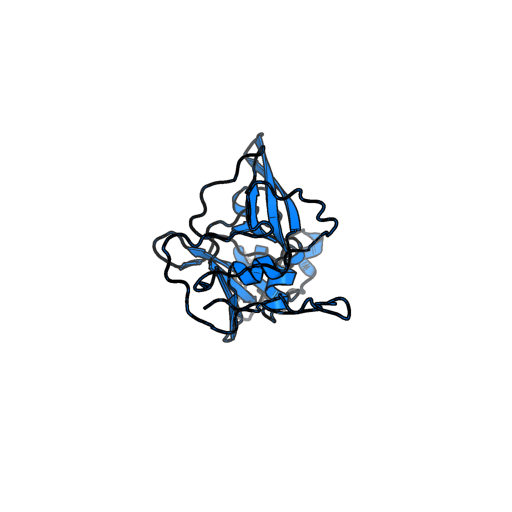.00 81.38 120 GLY A N 1
ATOM 897 C CA . GLY A 1 120 ? -6.859 -7.464 9.554 1.00 81.38 120 GLY A CA 1
ATOM 898 C C . GLY A 1 120 ? -7.515 -6.231 8.953 1.00 81.38 120 GLY A C 1
ATOM 899 O O . GLY A 1 120 ? -7.494 -5.147 9.539 1.00 81.38 120 GLY A O 1
ATOM 900 N N . PHE A 1 121 ? -8.152 -6.403 7.802 1.00 73.81 121 PHE A N 1
ATOM 901 C CA . PHE A 1 121 ? -9.167 -5.451 7.374 1.00 73.81 121 PHE A CA 1
ATOM 902 C C . PHE A 1 121 ? -10.400 -5.649 8.254 1.00 73.81 121 PHE A C 1
ATOM 904 O O . PHE A 1 121 ? -10.834 -6.783 8.456 1.00 73.81 121 PHE A O 1
ATOM 911 N N . ALA A 1 122 ? -10.949 -4.562 8.786 1.00 57.12 122 ALA A N 1
ATOM 912 C CA . ALA A 1 122 ? -12.297 -4.589 9.335 1.00 57.12 122 ALA A CA 1
ATOM 913 C C . ALA A 1 122 ? -13.179 -3.772 8.393 1.00 57.12 122 ALA A C 1
ATOM 915 O O . ALA A 1 122 ? -12.724 -2.770 7.838 1.00 57.12 122 ALA A O 1
ATOM 916 N N . ALA A 1 123 ? -14.407 -4.240 8.170 1.00 60.12 123 ALA A N 1
ATOM 917 C CA . ALA A 1 123 ? -15.336 -3.667 7.192 1.00 60.12 123 ALA A CA 1
ATOM 918 C C . ALA A 1 123 ? -15.682 -2.189 7.470 1.00 60.12 123 ALA A C 1
ATOM 920 O O . ALA A 1 123 ? -16.221 -1.487 6.618 1.00 60.12 123 ALA A O 1
ATOM 921 N N . ASP A 1 124 ? -15.348 -1.722 8.665 1.00 65.12 124 ASP A N 1
ATOM 922 C CA . ASP A 1 124 ? -15.607 -0.419 9.244 1.00 65.12 124 ASP A CA 1
ATOM 923 C C . ASP A 1 124 ? -14.315 0.330 9.580 1.00 65.12 124 ASP A C 1
ATOM 925 O O . ASP A 1 124 ? -14.282 1.102 10.531 1.00 65.12 124 ASP A O 1
ATOM 929 N N . ARG A 1 125 ? -13.214 0.104 8.859 1.00 72.38 125 ARG A N 1
ATOM 930 C CA . ARG A 1 125 ? -11.954 0.822 9.106 1.00 72.38 125 ARG A CA 1
ATOM 931 C C . ARG A 1 125 ? -11.388 1.400 7.833 1.00 72.38 125 ARG A C 1
ATOM 933 O O . ARG A 1 125 ? -11.485 0.781 6.780 1.00 72.38 125 ARG A O 1
ATOM 940 N N . GLY A 1 126 ? -10.809 2.589 7.940 1.00 80.00 126 GLY A N 1
ATOM 941 C CA . GLY A 1 126 ? -10.031 3.214 6.880 1.00 80.00 126 GLY A CA 1
ATOM 942 C C . GLY A 1 126 ? -8.548 2.903 7.045 1.00 80.00 126 GLY A C 1
ATOM 943 O O . GLY A 1 126 ? -8.082 2.514 8.118 1.00 80.00 126 GLY A O 1
ATOM 944 N N . ILE A 1 127 ? -7.784 3.086 5.974 1.00 87.56 127 ILE A N 1
ATOM 945 C CA . ILE A 1 127 ? -6.325 3.032 6.028 1.00 87.56 127 ILE A CA 1
ATOM 946 C C . ILE A 1 127 ? -5.771 4.383 5.600 1.00 87.56 127 ILE A C 1
ATOM 948 O O . ILE A 1 127 ? -5.882 4.773 4.443 1.00 87.56 127 ILE A O 1
ATOM 952 N N . SER A 1 128 ? -5.144 5.091 6.532 1.00 88.94 128 SER A N 1
ATOM 953 C CA . SER A 1 128 ? -4.348 6.272 6.215 1.00 88.94 128 SER A CA 1
ATOM 954 C C . SER A 1 128 ? -2.924 5.832 5.894 1.00 88.94 128 SER A C 1
ATOM 956 O O . SER A 1 128 ? -2.266 5.186 6.711 1.00 88.94 128 SER A O 1
ATOM 958 N N . VAL A 1 129 ? -2.442 6.144 4.696 1.00 91.31 129 VAL A N 1
ATOM 959 C CA . VAL A 1 129 ? -1.070 5.812 4.293 1.00 91.31 129 VAL A CA 1
ATOM 960 C C . VAL A 1 129 ? -0.139 6.936 4.731 1.00 91.31 129 VAL A C 1
ATOM 962 O O . VAL A 1 129 ? -0.490 8.102 4.618 1.00 91.31 129 VAL A O 1
ATOM 965 N N . GLN A 1 130 ? 1.043 6.599 5.233 1.00 92.00 130 GLN A N 1
ATOM 966 C CA . GLN A 1 130 ? 2.104 7.541 5.580 1.00 92.00 130 GLN A CA 1
ATOM 967 C C . GLN A 1 130 ? 3.209 7.451 4.528 1.00 92.00 130 GLN A C 1
ATOM 969 O O . GLN A 1 130 ? 3.662 6.353 4.177 1.00 92.00 130 GLN A O 1
ATOM 974 N N . VAL A 1 131 ? 3.635 8.608 4.033 1.00 92.19 131 VAL A N 1
ATOM 975 C CA . VAL A 1 131 ? 4.643 8.741 2.979 1.00 92.19 131 VAL A CA 1
ATOM 976 C C . VAL A 1 131 ? 5.837 9.539 3.486 1.00 92.19 131 VAL A C 1
ATOM 978 O O . VAL A 1 131 ? 5.709 10.319 4.425 1.00 92.19 131 VAL A O 1
ATOM 981 N N . ASP A 1 132 ? 6.996 9.337 2.875 1.00 90.31 132 ASP A N 1
ATOM 982 C CA . ASP A 1 132 ? 8.189 10.146 3.122 1.00 90.31 132 ASP A CA 1
ATOM 983 C C . ASP A 1 132 ? 8.412 11.114 1.956 1.00 90.31 132 ASP A C 1
ATOM 985 O O . ASP A 1 132 ? 8.616 10.698 0.814 1.00 90.31 132 ASP A O 1
ATOM 989 N N . ASP A 1 133 ? 8.352 12.412 2.240 1.00 83.69 133 ASP A N 1
ATOM 990 C CA . ASP A 1 133 ? 8.540 13.482 1.255 1.00 83.69 133 ASP A CA 1
ATOM 991 C C . ASP A 1 133 ? 10.011 13.929 1.110 1.00 83.69 133 ASP A C 1
ATOM 993 O O . ASP A 1 133 ? 10.311 14.911 0.426 1.00 83.69 133 ASP A O 1
ATOM 997 N N . GLY A 1 134 ? 10.942 13.224 1.759 1.00 81.12 134 GLY A N 1
ATOM 998 C CA . GLY A 1 134 ? 12.362 13.568 1.826 1.00 81.12 134 GLY A CA 1
ATOM 999 C C . GLY A 1 134 ? 12.708 14.561 2.940 1.00 81.12 134 GLY A C 1
ATOM 1000 O O . GLY A 1 134 ? 13.887 14.854 3.149 1.00 81.12 134 GLY A O 1
ATOM 1001 N N . ARG A 1 135 ? 11.712 15.080 3.670 1.00 78.94 135 ARG A N 1
ATOM 1002 C CA . ARG A 1 135 ? 11.877 15.879 4.898 1.00 78.94 135 ARG A CA 1
ATOM 1003 C C . ARG A 1 135 ? 11.358 15.150 6.133 1.00 78.94 135 ARG A C 1
ATOM 1005 O O . ARG A 1 135 ? 11.643 15.581 7.251 1.00 78.94 135 ARG A O 1
ATOM 1012 N N . GLY A 1 136 ? 10.638 14.051 5.940 1.00 80.31 136 GLY A N 1
ATOM 1013 C CA . GLY A 1 136 ? 10.177 13.163 6.988 1.00 80.31 136 GLY A CA 1
ATOM 1014 C C . GLY A 1 136 ? 8.846 12.513 6.639 1.00 80.31 136 GLY A C 1
ATOM 1015 O O . GLY A 1 136 ? 8.296 12.669 5.553 1.00 80.31 136 GLY A O 1
ATOM 1016 N N . MET A 1 137 ? 8.319 11.774 7.609 1.00 81.94 137 MET A N 1
ATOM 1017 C CA . MET A 1 137 ? 7.040 11.095 7.468 1.00 81.94 137 MET A CA 1
ATOM 1018 C C . MET A 1 137 ? 5.882 12.092 7.565 1.00 81.94 137 MET A C 1
ATOM 1020 O O . MET A 1 137 ? 5.750 12.813 8.556 1.00 81.94 137 MET A O 1
ATOM 1024 N N . VAL A 1 138 ? 5.023 12.079 6.552 1.00 84.50 138 VAL A N 1
ATOM 1025 C CA . VAL A 1 138 ? 3.803 12.879 6.465 1.00 84.50 138 VAL A CA 1
ATOM 1026 C C . VAL A 1 138 ? 2.615 11.987 6.113 1.00 84.50 138 VAL A C 1
ATOM 1028 O O . VAL A 1 138 ? 2.766 10.929 5.495 1.00 84.50 138 VAL A O 1
ATOM 1031 N N . ALA A 1 139 ? 1.409 12.420 6.485 1.00 78.62 139 ALA A N 1
ATOM 1032 C CA . ALA A 1 139 ? 0.198 11.746 6.042 1.00 78.62 139 ALA A CA 1
ATOM 1033 C C . ALA A 1 139 ? 0.105 11.830 4.513 1.00 78.62 139 ALA A C 1
ATOM 1035 O O . ALA A 1 139 ? 0.158 12.913 3.928 1.00 78.62 139 ALA A O 1
ATOM 1036 N N . GLY A 1 140 ? -0.032 10.677 3.868 1.00 70.19 140 GLY A N 1
ATOM 1037 C CA . GLY A 1 140 ? -0.339 10.588 2.452 1.00 70.19 140 GLY A CA 1
ATOM 1038 C C . GLY A 1 140 ? -1.680 11.262 2.185 1.00 70.19 140 GLY A C 1
ATOM 1039 O O . GLY A 1 140 ? -2.614 11.150 2.977 1.00 70.19 140 GLY A O 1
ATOM 1040 N N . GLY A 1 141 ? -1.787 11.957 1.053 1.00 68.06 141 GLY A N 1
ATOM 1041 C CA . GLY A 1 141 ? -2.972 12.749 0.702 1.00 68.06 141 GLY A CA 1
ATOM 1042 C C . GLY A 1 141 ? -4.265 11.945 0.503 1.00 68.06 141 GLY A C 1
ATOM 1043 O O . GLY A 1 141 ? -5.284 12.531 0.153 1.00 68.06 141 GLY A O 1
ATOM 1044 N N . ARG A 1 142 ? -4.243 10.621 0.711 1.00 76.69 142 ARG A N 1
ATOM 1045 C CA . ARG A 1 142 ? -5.369 9.714 0.500 1.00 76.69 142 ARG A CA 1
ATOM 1046 C C . ARG A 1 142 ? -5.546 8.730 1.655 1.00 76.69 142 ARG A C 1
ATOM 1048 O O . ARG A 1 142 ? -4.588 8.126 2.136 1.00 76.69 142 ARG A O 1
ATOM 1055 N N . THR A 1 143 ? -6.810 8.521 2.021 1.00 82.44 143 THR A N 1
ATOM 1056 C CA . THR A 1 143 ? -7.262 7.414 2.874 1.00 82.44 143 THR A CA 1
ATOM 1057 C C . THR A 1 143 ? -7.890 6.330 2.002 1.00 82.44 143 THR A C 1
ATOM 1059 O O . THR A 1 143 ? -8.688 6.643 1.125 1.00 82.44 143 THR A O 1
ATOM 1062 N N . ILE A 1 144 ? -7.523 5.074 2.245 1.00 86.56 144 ILE A N 1
ATOM 1063 C CA . ILE A 1 144 ? -8.028 3.894 1.543 1.00 86.56 144 ILE A CA 1
ATOM 1064 C C . ILE A 1 144 ? -9.292 3.390 2.253 1.00 86.56 144 ILE A C 1
ATOM 1066 O O . ILE A 1 144 ? -9.247 3.030 3.438 1.00 86.56 144 ILE A O 1
ATOM 1070 N N . GLY A 1 145 ? -10.408 3.357 1.527 1.00 80.12 145 GLY A N 1
ATOM 1071 C CA . GLY A 1 145 ? -11.715 2.912 2.023 1.00 80.12 145 GLY A CA 1
ATOM 1072 C C . GLY A 1 145 ? -11.820 1.390 2.232 1.00 80.12 145 GLY A C 1
ATOM 1073 O O . GLY A 1 145 ? -11.086 0.624 1.598 1.00 80.12 145 GLY A O 1
ATOM 1074 N N . PRO A 1 146 ? -12.719 0.911 3.111 1.00 75.69 146 PRO A N 1
ATOM 1075 C CA . PRO A 1 146 ? -12.878 -0.518 3.420 1.00 75.69 146 PRO A CA 1
ATOM 1076 C C . PRO A 1 146 ? -13.187 -1.393 2.191 1.00 75.69 146 PRO A C 1
ATOM 1078 O O . PRO A 1 146 ? -12.724 -2.529 2.097 1.00 75.69 146 PRO A O 1
ATOM 1081 N N . GLU A 1 147 ? -13.914 -0.863 1.211 1.00 75.94 147 GLU A N 1
ATOM 1082 C CA . GLU A 1 147 ? -14.305 -1.546 -0.028 1.00 75.94 147 GLU A CA 1
ATOM 1083 C C . GLU A 1 147 ? -13.166 -1.730 -1.045 1.00 75.94 147 GLU A C 1
ATOM 1085 O O . GLU A 1 147 ? -13.237 -2.604 -1.920 1.00 75.94 147 GLU A O 1
ATOM 1090 N N . GLU A 1 148 ? -12.112 -0.917 -0.952 1.00 82.69 148 GLU A N 1
ATOM 1091 C CA . GLU A 1 148 ? -10.967 -0.967 -1.865 1.00 82.69 148 GLU A CA 1
ATOM 1092 C C . GLU A 1 148 ? -9.719 -1.608 -1.249 1.00 82.69 148 GLU A C 1
ATOM 1094 O O . GLU A 1 148 ? -8.875 -2.107 -1.990 1.00 82.69 148 GLU A O 1
ATOM 1099 N N . GLN A 1 149 ? -9.639 -1.712 0.080 1.00 84.88 149 GLN A N 1
ATOM 1100 C CA . GLN A 1 149 ? -8.537 -2.348 0.817 1.00 84.88 149 GLN A CA 1
ATOM 1101 C C . GLN A 1 149 ? -8.115 -3.713 0.258 1.00 84.88 149 GLN A C 1
ATOM 1103 O O . GLN A 1 149 ? -6.929 -3.968 0.037 1.00 84.88 149 GLN A O 1
ATOM 1108 N N . GLY A 1 150 ? -9.089 -4.583 -0.026 1.00 84.81 150 GLY A N 1
ATOM 1109 C CA . GLY A 1 150 ? -8.848 -5.919 -0.584 1.00 84.81 150 GLY A CA 1
ATOM 1110 C C . GLY A 1 150 ? -8.333 -5.925 -2.027 1.00 84.81 150 GLY A C 1
ATOM 1111 O O . GLY A 1 150 ? -7.856 -6.953 -2.500 1.00 84.81 150 GLY A O 1
ATOM 1112 N N . LYS A 1 151 ? -8.420 -4.789 -2.723 1.00 88.25 151 LYS A N 1
ATOM 1113 C CA . LYS A 1 151 ? -7.982 -4.595 -4.109 1.00 88.25 151 LYS A CA 1
ATOM 1114 C C . LYS A 1 151 ? -6.665 -3.823 -4.194 1.00 88.25 151 LYS A C 1
ATOM 1116 O O . LYS A 1 151 ? -6.187 -3.587 -5.302 1.00 88.25 151 LYS A O 1
ATOM 1121 N N . CYS A 1 152 ? -6.092 -3.419 -3.061 1.00 92.25 152 CYS A N 1
ATOM 1122 C CA . CYS A 1 152 ? -4.832 -2.693 -3.015 1.00 92.25 152 CYS A CA 1
ATOM 1123 C C . CYS A 1 152 ? -3.616 -3.629 -2.963 1.00 92.25 152 CYS A C 1
ATOM 1125 O O . CYS A 1 152 ? -3.661 -4.728 -2.401 1.00 92.25 152 CYS A O 1
ATOM 1127 N N . PHE A 1 153 ? -2.499 -3.160 -3.508 1.00 94.38 153 PHE A N 1
ATOM 1128 C CA . PHE A 1 153 ? -1.224 -3.862 -3.583 1.00 94.38 153 PHE A CA 1
ATOM 1129 C C . PHE A 1 153 ? -0.101 -3.027 -2.982 1.00 94.38 153 PHE A C 1
ATOM 1131 O O . PHE A 1 153 ? 0.043 -1.849 -3.299 1.00 94.38 153 PHE A O 1
ATOM 1138 N N . VAL A 1 154 ? 0.738 -3.666 -2.170 1.00 94.81 154 VAL A N 1
ATOM 1139 C CA . VAL A 1 154 ? 2.028 -3.123 -1.742 1.00 94.81 154 VAL A CA 1
ATOM 1140 C C . VAL A 1 154 ? 3.056 -3.519 -2.796 1.00 94.81 154 VAL A C 1
ATOM 1142 O O . VAL A 1 154 ? 3.421 -4.688 -2.928 1.00 94.81 154 VAL A O 1
ATOM 1145 N N . ALA A 1 155 ? 3.481 -2.544 -3.585 1.00 91.62 155 ALA A N 1
ATOM 1146 C CA . ALA A 1 155 ? 4.359 -2.719 -4.727 1.00 91.62 155 ALA A CA 1
ATOM 1147 C C . ALA A 1 155 ? 5.795 -2.335 -4.383 1.00 91.62 155 ALA A C 1
ATOM 1149 O O . ALA A 1 155 ? 6.039 -1.245 -3.868 1.00 91.62 155 ALA A O 1
ATOM 1150 N N . TYR A 1 156 ? 6.745 -3.195 -4.738 1.00 86.44 156 TYR A N 1
ATOM 1151 C CA . TYR A 1 156 ? 8.171 -2.854 -4.746 1.00 86.44 156 TYR A CA 1
ATOM 1152 C C . TYR A 1 156 ? 8.686 -2.560 -6.162 1.00 86.44 156 TYR A C 1
ATOM 1154 O O . TYR A 1 156 ? 9.760 -1.977 -6.318 1.00 86.44 156 TYR A O 1
ATOM 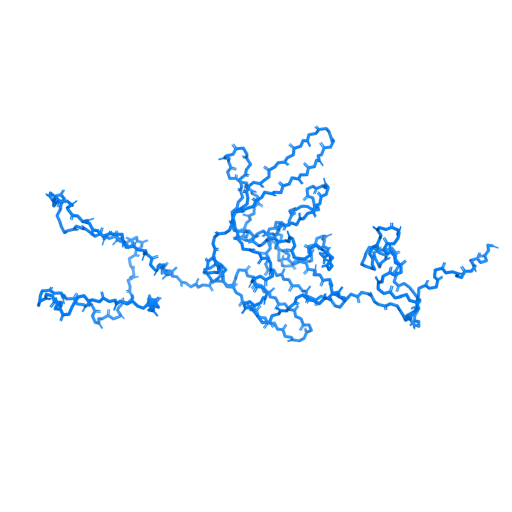1162 N N . ASP A 1 157 ? 7.923 -2.921 -7.202 1.00 82.94 157 ASP A N 1
ATOM 1163 C CA . ASP A 1 157 ? 8.235 -2.543 -8.577 1.00 82.94 157 ASP A CA 1
ATOM 1164 C C . ASP A 1 157 ? 6.988 -2.235 -9.414 1.00 82.94 157 ASP A C 1
ATOM 1166 O O . ASP A 1 157 ? 5.901 -2.764 -9.171 1.00 82.94 157 ASP A O 1
ATOM 1170 N N . ALA A 1 158 ? 7.149 -1.366 -10.408 1.00 87.19 158 ALA A N 1
ATOM 1171 C CA . ALA A 1 158 ? 6.091 -0.992 -11.339 1.00 87.19 158 ALA A CA 1
ATOM 1172 C C . ALA A 1 158 ? 6.679 -0.597 -12.696 1.00 87.19 158 ALA A C 1
ATOM 1174 O O . ALA A 1 158 ? 7.752 0.001 -12.763 1.00 87.19 158 ALA A O 1
ATOM 1175 N N . PHE A 1 159 ? 5.958 -0.910 -13.770 1.00 84.44 159 PHE A N 1
ATOM 1176 C CA . PHE A 1 159 ? 6.371 -0.672 -15.148 1.00 84.44 159 PHE A CA 1
ATOM 1177 C C . PHE A 1 159 ? 5.255 -0.022 -15.959 1.00 84.44 159 PHE A C 1
ATOM 1179 O O . PHE A 1 159 ? 4.113 -0.473 -15.926 1.00 84.44 159 PHE A O 1
ATOM 1186 N N . GLU A 1 160 ? 5.618 0.970 -16.758 1.00 88.00 160 GLU A N 1
ATOM 1187 C CA . GLU A 1 160 ? 4.774 1.595 -17.767 1.00 88.00 160 GLU A CA 1
ATOM 1188 C C . GLU A 1 160 ? 5.432 1.402 -19.134 1.00 88.00 160 GLU A C 1
ATOM 1190 O O . GLU A 1 160 ? 6.601 1.741 -19.324 1.00 88.00 160 GLU A O 1
ATOM 1195 N N . ASN A 1 161 ? 4.713 0.815 -20.095 1.00 84.56 161 ASN A N 1
ATOM 1196 C CA . ASN A 1 161 ? 5.229 0.574 -21.451 1.00 84.56 161 ASN A CA 1
ATOM 1197 C C . ASN A 1 161 ? 6.599 -0.143 -21.477 1.00 84.56 161 ASN A C 1
ATOM 1199 O O . ASN A 1 161 ? 7.478 0.172 -22.280 1.00 84.56 161 ASN A O 1
ATOM 1203 N N . GLY A 1 162 ? 6.802 -1.093 -20.556 1.00 77.25 162 GLY A N 1
ATOM 1204 C CA . GLY A 1 162 ? 8.046 -1.858 -20.414 1.00 77.25 162 GLY A CA 1
ATOM 1205 C C . GLY A 1 162 ? 9.205 -1.099 -19.756 1.00 77.25 162 GLY A C 1
ATOM 1206 O O . GLY A 1 162 ? 10.280 -1.670 -19.585 1.00 77.25 162 GLY A O 1
ATOM 1207 N N . ARG A 1 163 ? 9.010 0.163 -19.360 1.00 77.75 163 ARG A N 1
ATOM 1208 C CA . ARG A 1 163 ? 9.985 0.953 -18.600 1.00 77.75 163 ARG A CA 1
ATOM 1209 C C . ARG A 1 163 ? 9.593 0.994 -17.136 1.00 77.75 163 ARG A C 1
ATOM 1211 O O . ARG A 1 163 ? 8.417 1.112 -16.811 1.00 77.75 163 ARG A O 1
ATOM 1218 N N . ARG A 1 164 ? 10.581 0.893 -16.251 1.00 78.38 164 ARG A N 1
ATOM 1219 C CA . ARG A 1 164 ? 10.351 0.989 -14.810 1.00 78.38 164 ARG A CA 1
ATOM 1220 C C . ARG A 1 164 ? 9.837 2.388 -14.464 1.00 78.38 164 ARG A C 1
ATOM 1222 O O . ARG A 1 164 ? 10.390 3.376 -14.937 1.00 78.38 164 ARG A O 1
ATOM 1229 N N . VAL A 1 165 ? 8.799 2.459 -13.640 1.00 83.19 165 VAL A N 1
ATOM 1230 C CA . VAL A 1 165 ? 8.223 3.714 -13.148 1.00 83.19 165 VAL A CA 1
ATOM 1231 C C . VAL A 1 165 ? 9.188 4.321 -12.131 1.00 83.19 165 VAL A C 1
ATOM 1233 O O . VAL A 1 165 ? 9.477 3.724 -11.088 1.00 83.19 165 VAL A O 1
ATOM 1236 N N . GLU A 1 166 ? 9.708 5.502 -12.444 1.00 79.75 166 GLU A N 1
ATOM 1237 C CA . GLU A 1 166 ? 10.631 6.248 -11.582 1.00 79.75 166 GLU A CA 1
ATOM 1238 C C . GLU A 1 166 ? 9.875 7.059 -10.507 1.00 79.75 166 GLU A C 1
ATOM 1240 O O . GLU A 1 166 ? 8.665 6.918 -10.351 1.00 79.75 166 GLU A O 1
ATOM 1245 N N . GLY A 1 167 ? 10.583 7.855 -9.700 1.00 67.38 167 GLY A N 1
ATOM 1246 C CA . GLY A 1 167 ? 9.962 8.843 -8.800 1.00 67.38 167 GLY A CA 1
ATOM 1247 C C . GLY A 1 167 ? 9.721 8.422 -7.344 1.00 67.38 167 GLY A C 1
ATOM 1248 O O . GLY A 1 167 ? 9.409 9.282 -6.525 1.00 67.38 167 GLY A O 1
ATOM 1249 N N . SER A 1 168 ? 9.931 7.150 -6.978 1.00 77.56 168 SER A N 1
ATOM 1250 C CA . SER A 1 168 ? 9.908 6.725 -5.566 1.00 77.56 168 SER A CA 1
ATOM 1251 C C . SER A 1 168 ? 11.326 6.591 -5.026 1.00 77.56 168 SER A C 1
ATOM 1253 O O . SER A 1 168 ? 12.117 5.792 -5.526 1.00 77.56 168 SER A O 1
ATOM 1255 N N . VAL A 1 169 ? 11.628 7.380 -4.001 1.00 80.88 169 VAL A N 1
ATOM 1256 C CA . VAL A 1 169 ? 12.856 7.321 -3.205 1.00 80.88 169 VAL A CA 1
ATOM 1257 C C . VAL A 1 169 ? 12.777 6.169 -2.204 1.00 80.88 169 VAL A C 1
ATOM 1259 O O . VAL A 1 169 ? 13.778 5.501 -1.952 1.00 80.88 169 VAL A O 1
ATOM 1262 N N . GLN A 1 170 ? 11.580 5.894 -1.676 1.00 85.88 170 GLN A N 1
ATOM 1263 C CA . GLN A 1 170 ? 11.350 4.736 -0.814 1.00 85.88 170 GLN A CA 1
ATOM 1264 C C . GLN A 1 170 ? 11.060 3.479 -1.641 1.00 85.88 170 GLN A C 1
ATOM 1266 O O . GLN A 1 170 ? 10.529 3.574 -2.756 1.00 85.88 170 GLN A O 1
ATOM 1271 N N . PRO A 1 171 ? 11.380 2.285 -1.110 1.00 85.62 171 PRO A N 1
ATOM 1272 C CA . PRO A 1 171 ? 11.257 1.041 -1.861 1.00 85.62 171 PRO A CA 1
ATOM 1273 C C . PRO A 1 171 ? 9.809 0.630 -2.137 1.00 85.62 171 PRO A C 1
ATOM 1275 O O . PRO A 1 171 ? 9.581 -0.165 -3.046 1.00 85.62 171 PRO A O 1
ATOM 1278 N N . LEU A 1 172 ? 8.841 1.136 -1.366 1.00 91.94 172 LEU A N 1
ATOM 1279 C CA . LEU A 1 172 ? 7.447 0.721 -1.453 1.00 91.94 172 LEU A CA 1
ATOM 1280 C C . LEU A 1 172 ? 6.542 1.814 -2.022 1.00 91.94 172 LEU A C 1
ATOM 1282 O O . LEU A 1 172 ? 6.665 3.002 -1.721 1.00 91.94 172 LEU A O 1
ATOM 1286 N N . ARG A 1 173 ? 5.578 1.364 -2.820 1.00 93.31 173 ARG A N 1
ATOM 1287 C CA . ARG A 1 173 ? 4.408 2.114 -3.277 1.00 93.31 173 ARG A CA 1
ATOM 1288 C C . ARG A 1 173 ? 3.159 1.332 -2.897 1.00 93.31 173 ARG A C 1
ATOM 1290 O O . ARG A 1 173 ? 3.212 0.108 -2.773 1.00 93.31 173 ARG A O 1
ATOM 1297 N N . ILE A 1 174 ? 2.028 2.010 -2.772 1.00 94.44 174 ILE A N 1
ATOM 1298 C CA . ILE A 1 174 ? 0.728 1.343 -2.693 1.00 94.44 174 ILE A CA 1
ATOM 1299 C C . ILE A 1 174 ? -0.065 1.677 -3.944 1.00 94.44 174 ILE A C 1
ATOM 1301 O O . ILE A 1 174 ? -0.181 2.842 -4.318 1.00 94.44 174 ILE A O 1
ATOM 1305 N N . TYR A 1 175 ? -0.601 0.638 -4.575 1.00 94.88 175 TYR A N 1
ATOM 1306 C CA . TYR A 1 175 ? -1.529 0.758 -5.685 1.00 94.88 175 TYR A CA 1
ATOM 1307 C C . TYR A 1 175 ? -2.928 0.358 -5.243 1.00 94.88 175 TYR A C 1
ATOM 1309 O O . TYR A 1 175 ? -3.086 -0.680 -4.608 1.00 94.88 175 TYR A O 1
ATOM 1317 N N . CYS A 1 176 ? -3.934 1.143 -5.601 1.00 93.12 176 CYS A N 1
ATOM 1318 C CA . CYS A 1 176 ? -5.344 0.849 -5.352 1.00 93.12 176 CYS A CA 1
ATOM 1319 C C . CYS A 1 176 ? -6.169 1.172 -6.607 1.00 93.12 176 CYS A C 1
ATOM 1321 O O . CYS A 1 176 ? -5.687 1.882 -7.488 1.00 93.12 176 CYS A O 1
ATOM 1323 N N . PRO A 1 177 ? -7.404 0.661 -6.734 1.00 89.12 177 PRO A N 1
ATOM 1324 C CA . PRO A 1 177 ? -8.316 1.116 -7.779 1.00 89.12 177 PRO A CA 1
ATOM 1325 C C . PRO A 1 177 ? -8.596 2.619 -7.653 1.00 89.12 177 PRO A C 1
ATOM 1327 O O . PRO A 1 177 ? -8.666 3.146 -6.545 1.00 89.12 177 PRO A O 1
ATOM 1330 N N . GLY A 1 178 ? -8.792 3.292 -8.783 1.00 86.19 178 GLY A N 1
ATOM 1331 C CA . GLY A 1 178 ? -9.036 4.729 -8.810 1.00 86.19 178 GLY A CA 1
ATOM 1332 C C . GLY A 1 178 ? -9.244 5.265 -10.219 1.00 86.19 178 GLY A C 1
ATOM 1333 O O . GLY A 1 178 ? -9.083 4.535 -11.197 1.00 86.19 178 GLY A O 1
ATOM 1334 N N . LEU A 1 179 ? -9.630 6.538 -10.310 1.00 84.44 179 LEU A N 1
ATOM 1335 C CA . LEU A 1 179 ? -9.883 7.215 -11.586 1.00 84.44 179 LEU A CA 1
ATOM 1336 C C . LEU A 1 179 ? -8.715 8.107 -12.011 1.00 84.44 179 LEU A C 1
ATOM 1338 O O . LEU A 1 179 ? -8.422 8.191 -13.204 1.00 84.44 179 LEU A O 1
ATOM 1342 N N . THR A 1 180 ? -8.052 8.749 -11.045 1.00 88.69 180 THR A N 1
ATOM 1343 C CA . THR A 1 180 ? -6.896 9.626 -11.268 1.00 88.69 180 THR A CA 1
ATOM 1344 C C . THR A 1 180 ? -5.603 8.988 -10.760 1.00 88.69 180 THR A C 1
ATOM 1346 O O . THR A 1 180 ? -5.632 8.020 -10.000 1.00 88.69 180 THR A O 1
ATOM 1349 N N . ARG A 1 181 ? -4.443 9.559 -11.114 1.00 89.88 181 ARG A N 1
ATOM 1350 C CA . ARG A 1 181 ? -3.143 9.083 -10.614 1.00 89.88 181 ARG A CA 1
ATOM 1351 C C . ARG A 1 181 ? -3.077 9.063 -9.087 1.00 89.88 181 ARG A C 1
ATOM 1353 O O . ARG A 1 181 ? -2.602 8.083 -8.521 1.00 89.88 181 ARG A O 1
ATOM 1360 N N . GLY A 1 182 ? -3.569 10.113 -8.424 1.00 86.56 182 GLY A N 1
ATOM 1361 C CA . GLY A 1 182 ? -3.595 10.205 -6.956 1.00 86.56 182 GLY A CA 1
ATOM 1362 C C . GLY A 1 182 ? -4.515 9.165 -6.304 1.00 86.56 182 GLY A C 1
ATOM 1363 O O . GLY A 1 182 ? -4.248 8.700 -5.195 1.00 86.56 182 GLY A O 1
ATOM 1364 N N . ASP A 1 183 ? -5.542 8.727 -7.035 1.00 86.81 183 ASP A N 1
ATOM 1365 C CA . ASP A 1 183 ? -6.428 7.630 -6.636 1.00 86.81 183 ASP A CA 1
ATOM 1366 C C . ASP A 1 183 ? -5.886 6.254 -7.019 1.00 86.81 183 ASP A C 1
ATOM 1368 O O . ASP A 1 183 ? -6.494 5.244 -6.680 1.00 86.81 183 ASP A O 1
ATOM 1372 N N . VAL A 1 184 ? -4.767 6.150 -7.725 1.00 91.62 184 VAL A N 1
ATOM 1373 C CA . VAL A 1 184 ? -4.225 4.841 -8.104 1.00 91.62 184 VAL A CA 1
ATOM 1374 C C . VAL A 1 184 ? -2.901 4.564 -7.439 1.00 91.62 184 VAL A C 1
ATOM 1376 O O . VAL A 1 184 ? -2.694 3.443 -6.986 1.00 91.62 184 VAL A O 1
ATOM 1379 N N . VAL A 1 185 ? -2.031 5.562 -7.324 1.00 92.69 185 VAL A N 1
ATOM 1380 C CA . VAL A 1 185 ? -0.660 5.374 -6.860 1.00 92.69 185 VAL A CA 1
ATOM 1381 C C . VAL A 1 185 ? -0.367 6.277 -5.679 1.00 92.69 185 VAL A C 1
ATOM 1383 O O . VAL A 1 185 ? -0.474 7.498 -5.763 1.00 92.69 185 VAL A O 1
ATOM 1386 N N . ILE A 1 186 ? 0.087 5.660 -4.594 1.00 92.38 186 ILE A N 1
ATOM 1387 C CA . ILE A 1 186 ? 0.675 6.341 -3.449 1.00 92.38 186 ILE A CA 1
ATOM 1388 C C . ILE A 1 186 ? 2.159 5.986 -3.442 1.00 92.38 186 ILE A C 1
ATOM 1390 O O . ILE A 1 186 ? 2.539 4.827 -3.260 1.00 92.38 186 ILE A O 1
ATOM 1394 N N . GLU A 1 187 ? 2.997 6.980 -3.713 1.00 92.19 187 GLU A N 1
ATOM 1395 C CA . GLU A 1 187 ? 4.450 6.829 -3.794 1.00 92.19 187 GLU A CA 1
ATOM 1396 C C . GLU A 1 187 ? 5.107 7.065 -2.436 1.00 92.19 187 GLU A C 1
ATOM 1398 O O . GLU A 1 187 ? 4.507 7.641 -1.531 1.00 92.19 187 GLU A O 1
ATOM 1403 N N . ASN A 1 188 ? 6.360 6.629 -2.307 1.00 91.38 188 ASN A N 1
ATOM 1404 C CA . ASN A 1 188 ? 7.179 6.837 -1.118 1.00 91.38 188 ASN A CA 1
ATOM 1405 C C . ASN A 1 188 ? 6.571 6.309 0.190 1.00 91.38 188 ASN A C 1
ATOM 1407 O O . ASN A 1 188 ? 6.667 6.954 1.232 1.00 91.38 188 ASN A O 1
ATOM 1411 N N . VAL A 1 189 ? 5.926 5.145 0.147 1.00 93.12 189 VAL A N 1
ATOM 1412 C CA . VAL A 1 189 ? 5.210 4.608 1.305 1.00 93.12 189 VAL A CA 1
ATOM 1413 C C . VAL A 1 189 ? 6.193 4.104 2.354 1.00 93.12 189 VAL A C 1
ATOM 1415 O O . VAL A 1 189 ? 7.052 3.276 2.061 1.00 93.12 189 VAL A O 1
ATOM 1418 N N . VAL A 1 190 ? 6.006 4.568 3.591 1.00 93.38 190 VAL A N 1
ATOM 1419 C CA . VAL A 1 190 ? 6.796 4.160 4.767 1.00 93.38 190 VAL A CA 1
ATOM 1420 C C . VAL A 1 190 ? 5.930 3.652 5.913 1.00 93.38 190 VAL A C 1
ATOM 1422 O O . VAL A 1 190 ? 6.419 2.956 6.808 1.00 93.38 190 VAL A O 1
ATOM 1425 N N . GLY A 1 191 ? 4.628 3.946 5.893 1.00 93.00 191 GLY A N 1
ATOM 1426 C CA . GLY A 1 191 ? 3.730 3.462 6.926 1.00 93.00 191 GLY A CA 1
ATOM 1427 C C . GLY A 1 191 ? 2.262 3.413 6.541 1.00 93.00 191 GLY A C 1
ATOM 1428 O O . GLY A 1 191 ? 1.829 3.948 5.525 1.00 93.00 191 GLY A O 1
ATOM 1429 N N . ILE A 1 192 ? 1.494 2.743 7.388 1.00 92.38 192 ILE A N 1
ATOM 1430 C CA . ILE A 1 192 ? 0.043 2.626 7.336 1.00 92.38 192 ILE A CA 1
ATOM 1431 C C . ILE A 1 192 ? -0.483 2.818 8.754 1.00 92.38 192 ILE A C 1
ATOM 1433 O O . ILE A 1 192 ? -0.016 2.189 9.702 1.00 92.38 192 ILE A O 1
ATOM 1437 N N . THR A 1 193 ? -1.496 3.655 8.897 1.00 90.44 193 THR A N 1
ATOM 1438 C CA . THR A 1 193 ? -2.299 3.763 10.106 1.00 90.44 193 THR A CA 1
ATOM 1439 C C . THR A 1 193 ? -3.689 3.229 9.808 1.00 90.44 193 THR A C 1
ATOM 1441 O O . THR A 1 193 ? -4.391 3.748 8.941 1.00 90.44 193 THR A O 1
ATOM 1444 N N . ILE A 1 194 ? -4.082 2.181 10.524 1.00 86.44 194 ILE A N 1
ATOM 1445 C CA . ILE A 1 194 ? -5.439 1.649 10.472 1.00 86.44 194 ILE A CA 1
ATOM 1446 C C . ILE A 1 194 ? -6.290 2.546 11.366 1.00 86.44 194 ILE A C 1
ATOM 1448 O O . ILE A 1 194 ? -6.122 2.564 12.588 1.00 86.44 194 ILE A O 1
ATOM 1452 N N . THR A 1 195 ? -7.165 3.331 10.748 1.00 75.38 195 THR A N 1
ATOM 1453 C CA . THR A 1 195 ? -8.076 4.236 11.444 1.00 75.38 195 THR A CA 1
ATOM 1454 C C . THR A 1 195 ? -9.432 3.561 11.605 1.00 75.38 195 THR A C 1
ATOM 1456 O O . THR A 1 195 ? -9.915 2.880 10.699 1.00 75.38 195 THR A O 1
ATOM 1459 N N . ALA A 1 196 ? -10.070 3.736 12.764 1.00 62.94 196 ALA A N 1
ATOM 1460 C CA . ALA A 1 196 ? -11.492 3.422 12.887 1.00 62.94 196 ALA A CA 1
ATOM 1461 C C . ALA A 1 196 ? -12.256 4.214 11.815 1.00 62.94 196 ALA A C 1
ATOM 1463 O O . ALA A 1 196 ? -11.946 5.393 11.608 1.00 62.94 196 ALA A O 1
ATOM 1464 N N . ALA A 1 197 ? -13.192 3.589 11.092 1.00 59.31 197 ALA A N 1
ATOM 1465 C CA . ALA A 1 197 ? -14.024 4.365 10.188 1.00 59.31 197 ALA A CA 1
ATOM 1466 C C . ALA A 1 197 ? -14.866 5.340 11.017 1.00 59.31 197 ALA A C 1
ATOM 1468 O O . ALA A 1 197 ? -15.217 5.055 12.166 1.00 59.31 197 ALA A O 1
ATOM 1469 N N . PRO A 1 198 ? -15.212 6.485 10.423 1.00 60.47 198 PRO A N 1
ATOM 1470 C CA . PRO A 1 198 ? -16.284 7.309 10.941 1.00 60.47 198 PRO A CA 1
ATOM 1471 C C . PRO A 1 198 ? -17.550 6.455 11.068 1.00 60.47 198 PRO A C 1
ATOM 1473 O O . PRO A 1 198 ? -17.975 5.819 10.103 1.00 60.47 198 PRO A O 1
ATOM 1476 N N . SER A 1 199 ? -18.138 6.447 12.259 1.00 68.81 199 SER A N 1
ATOM 1477 C CA . SER A 1 199 ? -19.434 5.832 12.528 1.00 68.81 199 SER A CA 1
ATOM 1478 C C . SER A 1 199 ? -20.337 6.876 13.162 1.00 68.81 199 SER A C 1
ATOM 1480 O O . SER A 1 199 ? -19.941 7.495 14.153 1.00 68.81 199 SER A O 1
ATOM 1482 N N . TRP A 1 200 ? -21.546 7.031 12.634 1.00 80.94 200 TRP A N 1
ATOM 1483 C CA . TRP A 1 200 ? -22.592 7.812 13.281 1.00 80.94 200 TRP A CA 1
ATOM 1484 C C . TRP A 1 200 ? -23.687 6.874 13.772 1.00 80.94 200 TRP A C 1
ATOM 1486 O O . TRP A 1 200 ? -24.055 5.920 13.090 1.00 80.94 200 TRP A O 1
ATOM 1496 N N . SER A 1 201 ? -24.193 7.131 14.974 1.00 83.62 201 SER A N 1
ATOM 1497 C CA . SER A 1 201 ? -25.171 6.259 15.639 1.00 83.62 201 SER A CA 1
ATOM 1498 C C . SER A 1 201 ? -26.501 6.139 14.886 1.00 83.62 201 SER A C 1
ATOM 1500 O O . SER A 1 201 ? -27.222 5.160 15.069 1.00 83.62 201 SER A O 1
ATOM 1502 N N . ASP A 1 202 ? -26.811 7.108 14.026 1.00 84.00 202 ASP A N 1
ATOM 1503 C CA . ASP A 1 202 ? -28.035 7.205 13.233 1.00 84.00 202 ASP A CA 1
ATOM 1504 C C . ASP A 1 202 ? -27.854 6.818 11.756 1.00 84.00 202 ASP A C 1
ATOM 1506 O O . ASP A 1 202 ? -28.805 6.906 10.980 1.00 84.00 202 ASP A O 1
ATOM 1510 N N . LEU A 1 203 ? -26.660 6.368 11.359 1.00 81.19 203 LEU A N 1
ATOM 1511 C CA . LEU A 1 203 ? -26.350 5.990 9.982 1.00 81.19 203 LEU A CA 1
ATOM 1512 C C . LEU A 1 203 ? -25.746 4.580 9.930 1.00 81.19 203 LEU A C 1
ATOM 1514 O O . LEU A 1 203 ? -24.550 4.412 10.183 1.00 81.19 203 LEU A O 1
ATOM 1518 N N . PRO A 1 204 ? -26.553 3.550 9.601 1.00 74.00 204 PRO A N 1
ATOM 1519 C CA . PRO A 1 204 ? -26.035 2.202 9.433 1.00 74.00 204 PRO A CA 1
ATOM 1520 C C . PRO A 1 204 ? -25.091 2.115 8.227 1.00 74.00 204 PRO A C 1
ATOM 1522 O O . PRO A 1 204 ? -25.189 2.883 7.269 1.00 74.00 204 PRO A O 1
ATOM 1525 N N . HIS A 1 205 ? -24.167 1.1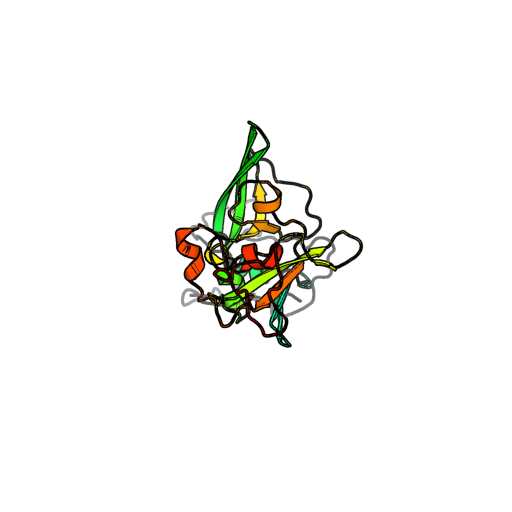52 8.277 1.00 61.00 205 HIS A N 1
ATOM 1526 C CA . HIS A 1 205 ? -23.036 1.033 7.343 1.00 61.00 205 HIS A CA 1
ATOM 1527 C C . HIS A 1 205 ? -23.437 0.906 5.867 1.00 61.00 205 HIS A C 1
ATOM 1529 O O . HIS A 1 205 ? -22.677 1.282 4.978 1.00 61.00 205 HIS A O 1
ATOM 1535 N N . ASP A 1 206 ? -24.629 0.380 5.603 1.00 69.25 206 ASP A N 1
ATOM 1536 C CA . ASP A 1 206 ? -25.197 0.151 4.277 1.00 69.25 206 ASP A CA 1
ATOM 1537 C C . ASP A 1 206 ? -26.181 1.243 3.827 1.00 69.25 206 ASP A C 1
ATOM 1539 O O . ASP A 1 206 ? -26.630 1.212 2.678 1.00 69.25 206 ASP A O 1
ATOM 1543 N N . ALA A 1 207 ? -26.467 2.249 4.662 1.00 74.00 207 ALA A N 1
ATOM 1544 C CA . ALA A 1 207 ? -27.428 3.315 4.361 1.00 74.00 207 ALA A CA 1
ATOM 1545 C C . ALA A 1 207 ? -27.090 4.100 3.085 1.00 74.00 207 ALA A C 1
ATOM 1547 O O . ALA A 1 207 ? -27.978 4.582 2.383 1.00 74.00 207 ALA A O 1
ATOM 1548 N N . LEU A 1 208 ? -25.798 4.215 2.769 1.00 72.69 208 LEU A N 1
ATOM 1549 C CA . LEU A 1 208 ? -25.303 4.965 1.614 1.00 72.69 208 LEU A CA 1
ATOM 1550 C C . LEU A 1 208 ? -25.052 4.092 0.376 1.00 72.69 208 LEU A C 1
ATOM 1552 O O . LEU A 1 208 ? -24.721 4.615 -0.689 1.00 72.69 208 LEU A O 1
ATOM 1556 N N . SER A 1 209 ? -25.258 2.774 0.483 1.00 70.38 209 SER A N 1
ATOM 1557 C CA . SER A 1 209 ? -25.001 1.823 -0.608 1.00 70.38 209 SER A CA 1
ATOM 1558 C C . SER A 1 209 ? -25.797 2.154 -1.874 1.00 70.38 209 SER A C 1
ATOM 1560 O O . SER A 1 209 ? -25.247 2.121 -2.974 1.00 70.38 209 SER A O 1
ATOM 1562 N N . GLY A 1 210 ? -27.060 2.569 -1.722 1.00 72.62 210 GLY A N 1
ATOM 1563 C CA . GLY A 1 210 ? -27.919 2.999 -2.830 1.00 72.62 210 GLY A CA 1
ATOM 1564 C C . GLY A 1 210 ? -27.463 4.288 -3.522 1.00 72.62 210 GLY A C 1
ATOM 1565 O O . GLY A 1 210 ? -27.851 4.535 -4.661 1.00 72.62 210 GLY A O 1
ATOM 1566 N N . TYR A 1 211 ? -26.616 5.084 -2.867 1.00 73.12 211 TYR A N 1
ATOM 1567 C CA . TYR A 1 211 ? -26.076 6.337 -3.395 1.00 73.12 211 TYR A CA 1
ATOM 1568 C C . TYR A 1 211 ? -24.660 6.186 -3.964 1.00 73.12 211 TYR A C 1
ATOM 1570 O O . TYR A 1 211 ? -24.128 7.142 -4.522 1.00 73.12 211 TYR A O 1
ATOM 1578 N N . GLY A 1 212 ? -24.039 5.006 -3.837 1.00 69.19 212 GLY A N 1
ATOM 1579 C CA . GLY A 1 212 ? -22.655 4.785 -4.263 1.00 69.19 212 GLY A CA 1
ATOM 1580 C C . GLY A 1 212 ? -21.632 5.602 -3.467 1.00 69.19 212 GLY A C 1
ATOM 1581 O O . GLY A 1 212 ? -20.537 5.847 -3.967 1.00 69.19 212 GLY A O 1
ATOM 1582 N N . VAL A 1 213 ? -21.996 6.037 -2.256 1.00 69.06 213 VAL A N 1
ATOM 1583 C CA . VAL A 1 213 ? -21.146 6.823 -1.354 1.00 69.06 213 VAL A CA 1
ATOM 1584 C C . VAL A 1 213 ? -20.783 5.976 -0.136 1.00 69.06 213 VAL A C 1
ATOM 1586 O O . VAL A 1 213 ? -21.598 5.191 0.344 1.00 69.06 213 VAL A O 1
ATOM 1589 N N . THR A 1 214 ? -19.568 6.124 0.384 1.00 70.06 214 THR A N 1
ATOM 1590 C CA . THR A 1 214 ? -19.107 5.427 1.594 1.00 70.06 214 THR A CA 1
ATOM 1591 C C . THR A 1 214 ? -19.103 6.358 2.806 1.00 70.06 214 THR A C 1
ATOM 1593 O O . THR A 1 214 ? -19.002 7.578 2.665 1.00 70.06 214 THR A O 1
ATOM 1596 N N . LEU A 1 215 ? -19.171 5.805 4.024 1.00 70.06 215 LEU A N 1
ATOM 1597 C CA . LEU A 1 215 ? -19.075 6.607 5.257 1.00 70.06 215 LEU A CA 1
ATOM 1598 C C . LEU A 1 215 ? -17.756 7.394 5.338 1.00 70.06 215 LEU A C 1
ATOM 1600 O O . LEU A 1 215 ? -17.731 8.508 5.852 1.00 70.06 215 LEU A O 1
ATOM 1604 N N . ALA A 1 216 ? -16.673 6.853 4.773 1.00 64.50 216 ALA A N 1
ATOM 1605 C CA . ALA A 1 216 ? -15.392 7.547 4.681 1.00 64.50 216 ALA A CA 1
ATOM 1606 C C . ALA A 1 216 ? -15.458 8.767 3.745 1.00 64.50 216 ALA A C 1
ATOM 1608 O O . ALA A 1 216 ? -14.969 9.838 4.103 1.00 64.50 216 ALA A O 1
ATOM 1609 N N . GLN A 1 217 ? -16.096 8.634 2.575 1.00 67.81 217 GLN A N 1
ATOM 1610 C CA . GLN A 1 217 ? -16.327 9.761 1.662 1.00 67.81 217 GLN A CA 1
ATOM 1611 C C . GLN A 1 217 ? -17.215 10.829 2.308 1.00 67.81 217 GLN A C 1
ATOM 1613 O O . GLN A 1 217 ? -16.923 12.019 2.206 1.00 67.81 217 GLN A O 1
ATOM 1618 N N . LEU A 1 218 ? -18.261 10.405 3.023 1.00 74.12 218 LEU A N 1
ATOM 1619 C CA . LEU A 1 218 ? -19.153 11.301 3.753 1.00 74.12 218 LEU A CA 1
ATOM 1620 C C . LEU A 1 218 ? -18.414 12.069 4.860 1.00 74.12 218 LEU A C 1
ATOM 1622 O O . LEU A 1 218 ? -18.607 13.274 5.017 1.00 74.12 218 LEU A O 1
ATOM 1626 N N . ALA A 1 219 ? -17.509 11.400 5.576 1.00 70.12 219 ALA A N 1
ATOM 1627 C CA . ALA A 1 219 ? -16.715 12.018 6.634 1.00 70.12 219 ALA A CA 1
ATOM 1628 C C . ALA A 1 219 ? -15.673 13.017 6.127 1.00 70.12 219 ALA A C 1
ATOM 1630 O O . ALA A 1 219 ? -15.297 13.935 6.852 1.00 70.12 219 ALA A O 1
ATOM 1631 N N . GLY A 1 220 ? -15.231 12.873 4.874 1.00 66.62 220 GLY A N 1
ATOM 1632 C CA . GLY A 1 220 ? -14.416 13.887 4.207 1.00 66.62 220 GLY A CA 1
ATOM 1633 C C . GLY A 1 220 ? -15.165 15.204 3.966 1.00 66.62 220 GLY A C 1
ATOM 1634 O O . GLY A 1 220 ? -14.532 16.240 3.785 1.00 66.62 220 GLY A O 1
ATOM 1635 N N . ILE A 1 221 ? -16.502 15.175 3.979 1.00 75.94 221 ILE A N 1
ATOM 1636 C CA . ILE A 1 221 ? -17.370 16.337 3.747 1.00 75.94 221 ILE A CA 1
ATOM 1637 C C . ILE A 1 221 ? -17.859 16.930 5.074 1.00 75.94 221 ILE A C 1
ATOM 1639 O O . ILE A 1 221 ? -17.991 18.146 5.198 1.00 75.94 221 ILE A O 1
ATOM 1643 N N . SER A 1 222 ? -18.141 16.085 6.068 1.00 79.50 222 SER A N 1
ATOM 1644 C CA . SER A 1 222 ? -18.674 16.508 7.362 1.00 79.50 222 SER A CA 1
ATOM 1645 C C . SER A 1 222 ? -18.267 15.547 8.472 1.00 79.50 222 SER A C 1
ATOM 1647 O O . SER A 1 222 ? -18.386 14.336 8.326 1.00 79.50 222 SER A O 1
ATOM 1649 N N . SER A 1 223 ? -17.871 16.082 9.628 1.00 77.88 223 SER A N 1
ATOM 1650 C CA . SER A 1 223 ? -17.630 15.295 10.845 1.00 77.88 223 SER A CA 1
ATOM 1651 C C . SER A 1 223 ? -18.918 14.800 11.522 1.00 77.88 223 SER A C 1
ATOM 1653 O O . SER A 1 223 ? -18.852 14.022 12.471 1.00 77.88 223 SER A O 1
ATOM 1655 N N . GLY A 1 224 ? -20.090 15.244 11.058 1.00 82.12 224 GLY A N 1
ATOM 1656 C CA . GLY A 1 224 ? -21.358 15.092 11.773 1.00 82.12 224 GLY A CA 1
ATOM 1657 C C . GLY A 1 224 ? -21.463 16.027 12.981 1.00 82.12 224 GLY A C 1
ATOM 1658 O O . GLY A 1 224 ? -20.741 17.021 13.089 1.00 82.12 224 GLY A O 1
ATOM 1659 N N . TYR A 1 225 ? -22.392 15.709 13.873 1.00 84.75 225 TYR A N 1
ATOM 1660 C CA . TYR A 1 225 ? -22.687 16.452 15.094 1.00 84.75 225 TYR A CA 1
ATOM 1661 C C . TYR A 1 225 ? -21.859 15.942 16.284 1.00 84.75 225 TYR A C 1
ATOM 1663 O O . TYR A 1 225 ? -21.406 14.798 16.306 1.00 84.75 225 TYR A O 1
ATOM 1671 N N . GLU A 1 226 ? -21.697 16.787 17.310 1.00 85.62 226 GLU A N 1
ATOM 1672 C CA . GLU A 1 226 ? -20.932 16.464 18.531 1.00 85.62 226 GLU A CA 1
ATOM 1673 C C . GLU A 1 226 ? -21.467 15.244 19.297 1.00 85.62 226 GLU A C 1
ATOM 1675 O O . GLU A 1 226 ? -20.726 14.603 20.037 1.00 85.62 226 GLU A O 1
ATOM 1680 N N . ASP A 1 227 ? -22.743 14.903 19.113 1.00 84.88 227 ASP A N 1
ATOM 1681 C CA . ASP A 1 227 ? -23.385 13.739 19.727 1.00 84.88 227 ASP A CA 1
ATOM 1682 C C . ASP A 1 227 ? -23.133 12.421 18.970 1.00 8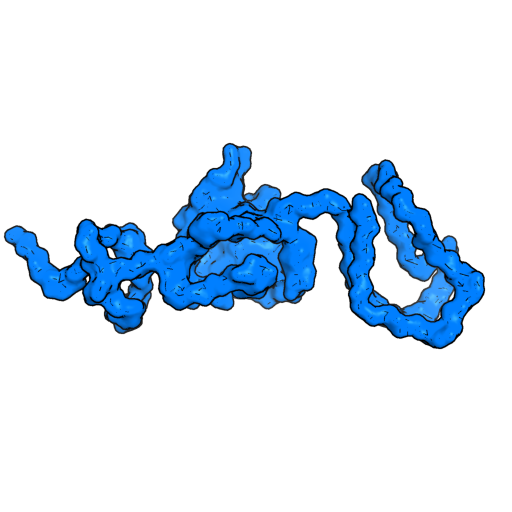4.88 227 ASP A C 1
ATOM 1684 O O . ASP A 1 227 ? -23.661 11.379 19.357 1.00 84.88 227 ASP A O 1
ATOM 1688 N N . GLY A 1 228 ? -22.332 12.448 17.900 1.00 80.31 228 GLY A N 1
ATOM 1689 C CA . GLY A 1 228 ? -22.030 11.269 17.093 1.00 80.31 228 GLY A CA 1
ATOM 1690 C C . GLY A 1 228 ? -23.160 10.875 16.140 1.00 80.31 228 GLY A C 1
ATOM 1691 O O . GLY A 1 228 ? -23.272 9.702 15.787 1.00 80.31 228 GLY A O 1
ATOM 1692 N N . THR A 1 229 ? -24.006 11.822 15.732 1.00 86.56 229 THR A N 1
ATOM 1693 C CA . THR A 1 229 ? -25.020 11.644 14.675 1.00 86.56 229 THR A CA 1
ATOM 1694 C C . THR A 1 229 ? -24.651 12.419 13.406 1.00 86.56 229 THR A C 1
ATOM 1696 O O . THR A 1 229 ? -23.836 13.339 13.460 1.00 86.56 229 THR A O 1
ATOM 1699 N N . PHE A 1 230 ? -25.237 12.081 12.257 1.00 86.94 230 PHE A N 1
ATOM 1700 C CA . PHE A 1 230 ? -25.070 12.837 11.002 1.00 86.94 230 PHE A CA 1
ATOM 1701 C C . PHE A 1 230 ? -26.385 13.426 10.466 1.00 86.94 230 PHE A C 1
ATOM 1703 O O . PHE A 1 230 ? -26.366 14.456 9.798 1.00 86.94 230 PHE A O 1
ATOM 1710 N N . ARG A 1 231 ? -27.529 12.857 10.853 1.00 88.62 231 ARG A N 1
ATOM 1711 C CA . ARG A 1 231 ? -28.898 13.368 10.672 1.00 88.62 231 ARG A CA 1
ATOM 1712 C C . ARG A 1 231 ? -29.268 13.683 9.213 1.00 88.62 231 ARG A C 1
ATOM 1714 O O . ARG A 1 231 ? -29.687 14.803 8.918 1.00 88.62 231 ARG A O 1
ATOM 1721 N N . PRO A 1 232 ? -29.171 12.704 8.293 1.00 82.25 232 PRO A N 1
ATOM 1722 C CA . PRO A 1 232 ? -29.383 12.938 6.862 1.00 82.25 232 PRO A CA 1
ATOM 1723 C C . PRO A 1 232 ? -30.823 13.359 6.529 1.00 82.25 232 PRO A C 1
ATOM 1725 O O . PRO A 1 232 ? -31.038 14.144 5.609 1.00 82.25 232 PRO A O 1
ATOM 1728 N N . ASP A 1 233 ? -31.798 12.881 7.306 1.00 83.75 233 ASP A N 1
ATOM 1729 C CA . ASP A 1 233 ? -33.225 13.141 7.085 1.00 83.75 233 ASP A CA 1
ATOM 1730 C C . ASP A 1 233 ? -33.745 14.367 7.857 1.00 83.75 233 ASP A C 1
ATOM 1732 O O . ASP A 1 233 ? -34.940 14.677 7.816 1.00 83.75 233 ASP A O 1
ATOM 1736 N N . GLN A 1 234 ? -32.880 15.081 8.592 1.00 85.31 234 GLN A N 1
ATOM 1737 C CA . GLN A 1 234 ? -33.311 16.278 9.307 1.00 85.31 234 GLN A CA 1
ATOM 1738 C C . GLN A 1 234 ? -33.536 17.441 8.339 1.00 85.31 234 GLN A C 1
ATOM 1740 O O . GLN A 1 234 ? -32.665 17.825 7.561 1.00 85.31 234 GLN A O 1
ATOM 1745 N N . SER A 1 235 ? -34.708 18.069 8.444 1.00 80.69 235 SER A N 1
ATOM 1746 C CA . SER A 1 235 ? -34.992 19.303 7.714 1.00 80.69 235 SER A CA 1
ATOM 1747 C C . SER A 1 235 ? -34.061 20.416 8.194 1.00 80.69 235 SER A C 1
ATOM 1749 O O . SER A 1 235 ? -34.112 20.802 9.361 1.00 80.69 235 SER A O 1
ATOM 1751 N N . ILE A 1 236 ? -33.259 20.973 7.285 1.00 74.50 236 ILE A N 1
ATOM 1752 C CA . ILE A 1 236 ? -32.422 22.146 7.560 1.00 74.50 236 ILE A CA 1
ATOM 1753 C C . ILE A 1 236 ? -33.313 23.398 7.478 1.00 74.50 236 ILE A C 1
ATOM 1755 O O . ILE A 1 236 ? -33.804 23.709 6.386 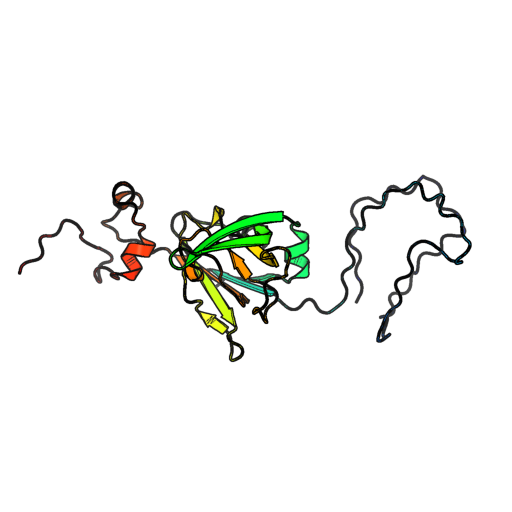1.00 74.50 236 ILE A O 1
ATOM 1759 N N . PRO A 1 237 ? -33.564 24.115 8.591 1.00 68.12 237 PRO A N 1
ATOM 1760 C CA . PRO A 1 237 ? -34.269 25.390 8.533 1.00 68.12 237 PRO A CA 1
ATOM 1761 C C . PRO A 1 237 ? -33.400 26.414 7.790 1.00 68.12 237 PRO A C 1
ATOM 1763 O O . PRO A 1 237 ? -32.193 26.491 8.019 1.00 68.12 237 PRO A O 1
ATOM 1766 N N . ARG A 1 238 ? -34.017 27.153 6.866 1.00 60.47 238 ARG A N 1
ATOM 1767 C CA . ARG A 1 238 ? -33.374 28.195 6.053 1.00 60.47 238 ARG A CA 1
ATOM 1768 C C . ARG A 1 238 ? -33.654 29.578 6.615 1.00 60.47 238 ARG A C 1
ATOM 1770 O O . ARG A 1 238 ? -34.795 29.778 7.089 1.00 60.47 238 ARG A O 1
#

Radius of gyration: 24.46 Å; chains: 1; bounding box: 72×69×43 Å

Sequence (238 aa):
MLVFYGADVRTSLHPDPSVVLPTTISAVAEQNPLFVYGQTQATEANHCGFVKDTCKIRVGSDVPALTVTEGSTSRTISLSDVALLGIYHTSYFWSEGDTHFTHSVAGVPLSAVLSKMGFGFAADRGISVQVDDGRGMVAGGRTIGPEEQGKCFVAYDAFENGRRVEGSVQPLRIYCPGLTRGDVVIENVVGITITAAPSWSDLPHDALSGYGVTLAQLAGISSGYEDGTFRPDQSIPR

pLDDT: mean 72.76, std 19.77, range [27.56, 94.88]